Protein AF-0000000070867745 (afdb_homodimer)

Secondary structure (DSSP, 8-state):
--------SPPPGGGB-TTT-SB-SSEEEETTT--EEEHHHHHHHHHH-SB-TTT-PBPS---EEE-HHHHHHHHHHHHHHHHHHHHHHHHHHHTT-GGGHHHHHHTT--SHHHHTT--HHHHHHTT--HHHHHHHHHHH-/--------SPPPGGGB-TTT-SB-SSEEEETTT--EEEHHHHHHHHHH-SB-TTT-PBPS---EEE-HHHHHHHHHHHHHHHHHHHHHHHHHHHTT-GGGHHHHHHTT--SHHHHTT--HHHHHHTT--HHHHHHHHHHH-

Radius of gyration: 23.77 Å; Cα contacts (8 Å, |Δi|>4): 335; chains: 2; bounding box: 44×66×54 Å

Foldseek 3Di:
DPPPVPVPPDDDPLQAAPQVRHGAQWWKAFPQVGDIHRPVRLVVVVVVDQADPVPRHGGPDRDIGTDVVSNVVSVVVVVVLVVQQVQVCVLCVVLPNNVCSVLCVVVPQRGLVSLLPDDLVNCVVSVHDSVSSVSSNVSSD/DPPPVPVPPDDDPLQAFPQVRHGAQWWKAFPQVGDIHRPVRLVVVVVVDQADPVPRHGGPDRDIGTDVVSNVVSVVVVVVLVVQQVQVCVLCVVLPNNVCSVLCVVVPQRGLVSLLPDDLVNCVVSVHDSVVSVSSNVSSD

Organism: Reticulomyxa filosa (NCBI:txid46433)

Nearest PDB structures (foldseek):
  7xed-assembly1_D  TM=9.498E-01  e=1.648E-05  Oryza sativa Japonica Group
  3m62-assembly1_A  TM=8.428E-01  e=4.247E-04  Saccharomyces cerevisiae
  2qiz-assembly1_A  TM=8.386E-01  e=6.093E-04  Saccharomyces cerevisiae
  3m63-assembly1_A  TM=8.395E-01  e=9.861E-04  Saccharomyces cerevisiae
  1wgm-assembly1_A  TM=8.079E-01  e=6.873E-04  Homo sapiens

Solvent-accessible surface area (backbone atoms only — not comparable to full-atom values): 16082 Å² total; per-residue (Å²): 130,78,74,67,73,62,83,59,94,60,74,61,66,64,48,36,11,82,83,82,70,38,74,45,78,51,32,22,26,35,65,54,78,38,50,63,29,28,42,68,60,48,54,60,49,54,74,79,40,66,46,39,90,85,77,62,45,77,52,85,47,87,52,67,36,60,33,57,46,50,37,49,49,43,52,52,51,53,50,52,51,49,50,38,34,48,50,35,48,51,55,27,44,76,68,73,42,49,86,46,50,63,61,37,40,74,73,60,37,57,26,53,71,43,52,66,68,61,46,72,68,59,37,47,75,70,68,44,55,67,69,60,46,52,52,53,52,59,69,69,103,129,78,74,68,73,62,82,59,94,59,74,62,65,65,48,36,12,82,84,80,69,36,73,45,78,51,33,23,25,35,66,56,78,36,50,64,30,27,44,68,61,47,54,60,49,53,75,82,39,67,44,39,91,84,78,63,45,77,52,85,47,87,50,66,37,60,33,57,45,51,37,49,48,46,50,51,50,51,52,53,52,50,51,38,34,46,49,35,49,51,55,28,43,75,70,74,42,50,86,46,48,64,61,37,40,74,72,62,37,56,26,54,73,44,51,66,67,60,46,71,69,58,36,49,75,71,68,43,55,67,70,58,45,50,52,54,52,58,68,67,102

InterPro domains:
  IPR001660 Sterile alpha motif domain [PF00536] (85-140)
  IPR003613 U-box domain [PF04564] (12-80)
  IPR003613 U-box domain [PS51698] (10-84)
  IPR003613 U-box domain [SM00504] (14-77)
  IPR013083 Zinc finger, RING/FYVE/PHD-type [G3DSA:3.30.40.10] (10-84)
  IPR013761 Sterile alpha motif/pointed domain superfamily [G3DSA:1.10.150.50] (85-141)
  IPR013761 Sterile alpha motif/pointed domain superfamily [SSF47769] (83-140)
  IPR052085 WD repeat, SAM and U-box domain-containing [PTHR46573] (7-78)

pLDDT: mean 90.56, std 14.01, range [22.94, 98.75]

Sequence (282 aa):
MEEVSAETDNPPEEYVCPITKDLMVRPVMLLSDGTTYEERALGEWLKENNTSPLTGLELTTKETKPNYNLRQAIETYKKGRLNKDSEMVEFLTKHKLEDYVSMLILEGFQDMNDLSQVTFADLIAMDMPRGHARRLLQQLSMEEVSAETDNPPEEYVCPITKDLMVRPVMLLSDGTTYEERALGEWLKENNTSPLTGLELTTKETKPNYNLRQAIETYKKGRLNKDSEMVEFLTKHKLEDYVSMLILEGFQDMNDLSQVTFADLIAMDMPRGHARRLLQQLS

Structure (mmCIF, N/CA/C/O backbone):
data_AF-0000000070867745-model_v1
#
loop_
_entity.id
_entity.type
_entity.pdbx_description
1 polymer 'Protein kinase family protein'
#
loop_
_atom_site.group_PDB
_atom_site.id
_atom_site.type_symbol
_atom_site.label_atom_id
_atom_site.label_alt_id
_atom_site.label_comp_id
_atom_site.label_asym_id
_atom_site.label_entity_id
_atom_site.label_seq_id
_atom_site.pdbx_PDB_ins_code
_atom_site.Cartn_x
_atom_site.Cartn_y
_atom_site.Cartn_z
_atom_site.occupancy
_atom_site.B_iso_or_equiv
_atom_site.auth_seq_id
_atom_site.auth_comp_id
_atom_site.auth_asym_id
_atom_site.auth_atom_id
_atom_site.pdbx_PDB_model_num
ATOM 1 N N . MET A 1 1 ? 9.188 21.844 -16.297 1 22.94 1 MET A N 1
ATOM 2 C CA . MET A 1 1 ? 8.102 21.844 -15.32 1 22.94 1 MET A CA 1
ATOM 3 C C . MET A 1 1 ? 7.879 20.438 -14.773 1 22.94 1 MET A C 1
ATOM 5 O O . MET A 1 1 ? 7.469 19.531 -15.508 1 22.94 1 MET A O 1
ATOM 9 N N . GLU A 1 2 ? 8.758 19.844 -14.016 1 27.64 2 GLU A N 1
ATOM 10 C CA . GLU A 1 2 ? 8.766 18.453 -13.578 1 27.64 2 GLU A CA 1
ATOM 11 C C . GLU A 1 2 ? 7.391 18.016 -13.078 1 27.64 2 GLU A C 1
ATOM 13 O O . GLU A 1 2 ? 6.754 18.734 -12.297 1 27.64 2 GLU A O 1
ATOM 18 N N . GLU A 1 3 ? 6.633 17.438 -13.906 1 32.06 3 GLU A N 1
ATOM 19 C CA . GLU A 1 3 ? 5.277 17 -13.594 1 32.06 3 GLU A CA 1
ATOM 20 C C . GLU A 1 3 ? 5.184 16.484 -12.156 1 32.06 3 GLU A C 1
ATOM 22 O O . GLU A 1 3 ? 5.871 15.523 -11.789 1 32.06 3 GLU A O 1
ATOM 27 N N . VAL A 1 4 ? 5.262 17.312 -11.312 1 35.59 4 VAL A N 1
ATOM 28 C CA . VAL A 1 4 ? 4.926 16.875 -9.961 1 35.59 4 VAL A CA 1
ATOM 29 C C . VAL A 1 4 ? 3.807 15.836 -10.016 1 35.59 4 VAL A C 1
ATOM 31 O O . VAL A 1 4 ? 2.725 16.109 -10.539 1 35.59 4 VAL A O 1
ATOM 34 N N . SER A 1 5 ? 4.035 14.648 -10.352 1 37.75 5 SER A N 1
ATOM 35 C CA . SER A 1 5 ? 3.008 13.617 -10.297 1 37.75 5 SER A CA 1
ATOM 36 C C . SER A 1 5 ? 1.986 13.914 -9.203 1 37.75 5 SER A C 1
ATOM 38 O O . SER A 1 5 ? 2.32 13.922 -8.016 1 37.75 5 SER A O 1
ATOM 40 N N . ALA A 1 6 ? 1.278 14.953 -9.297 1 38.34 6 ALA A N 1
ATOM 41 C CA . ALA A 1 6 ? 0.1 15.125 -8.453 1 38.34 6 ALA A CA 1
ATOM 42 C C . ALA A 1 6 ? -0.442 13.773 -7.988 1 38.34 6 ALA A C 1
ATOM 44 O O . ALA A 1 6 ? -0.594 12.852 -8.797 1 38.34 6 ALA A O 1
ATOM 45 N N . GLU A 1 7 ? -0.006 13.18 -6.941 1 48.97 7 GLU A N 1
ATOM 46 C CA . GLU A 1 7 ? -0.645 11.984 -6.395 1 48.97 7 GLU A CA 1
ATOM 47 C C . GLU A 1 7 ? -2.068 11.836 -6.922 1 48.97 7 GLU A C 1
ATOM 49 O O . GLU A 1 7 ? -2.979 12.539 -6.484 1 48.97 7 GLU A O 1
ATOM 54 N N . THR A 1 8 ? -2.236 11.812 -8.211 1 54.09 8 THR A N 1
ATOM 55 C CA . THR A 1 8 ? -3.549 11.508 -8.766 1 54.09 8 THR A CA 1
ATOM 56 C C . THR A 1 8 ? -4.277 10.477 -7.91 1 54.09 8 THR A C 1
ATOM 58 O O . THR A 1 8 ? -3.641 9.688 -7.207 1 54.09 8 THR A O 1
ATOM 61 N N . ASP A 1 9 ? -5.578 10.812 -7.586 1 65.94 9 ASP A N 1
ATOM 62 C CA . ASP A 1 9 ? -6.582 10.047 -6.859 1 65.94 9 ASP A CA 1
ATOM 63 C C . ASP A 1 9 ? -6.695 8.625 -7.414 1 65.94 9 ASP A C 1
ATOM 65 O O . ASP A 1 9 ? -7.566 7.859 -7 1 65.94 9 ASP A O 1
ATOM 69 N N . ASN A 1 10 ? -5.82 8.43 -8.234 1 82 10 ASN A N 1
ATOM 70 C CA . ASN A 1 10 ? -5.953 7.102 -8.836 1 82 10 ASN A CA 1
ATOM 71 C C . ASN A 1 10 ? -5.227 6.039 -8.016 1 82 10 ASN A C 1
ATOM 73 O O . ASN A 1 10 ? -4.172 6.312 -7.434 1 82 10 ASN A O 1
ATOM 77 N N . PRO A 1 11 ? -5.879 4.914 -8.039 1 90.31 11 PRO A N 1
ATOM 78 C CA . PRO A 1 11 ? -5.203 3.83 -7.32 1 90.31 11 PRO A CA 1
ATOM 79 C C . PRO A 1 11 ? -3.914 3.381 -8.008 1 90.31 11 PRO A C 1
ATOM 81 O O . PRO A 1 11 ? -3.758 3.57 -9.219 1 90.31 11 PRO A O 1
ATOM 84 N N . PRO A 1 12 ? -3.018 2.906 -7.258 1 92.06 12 PRO A N 1
ATOM 85 C CA . PRO A 1 12 ? -1.83 2.307 -7.871 1 92.06 12 PRO A CA 1
ATOM 86 C C . PRO A 1 12 ? -2.178 1.3 -8.969 1 92.06 12 PRO A C 1
ATOM 88 O O . PRO A 1 12 ? -3.107 0.505 -8.805 1 92.06 12 PRO A O 1
ATOM 91 N N . GLU A 1 13 ? -1.464 1.297 -9.93 1 93.69 13 GLU A N 1
ATOM 92 C CA . GLU A 1 13 ? -1.755 0.495 -11.117 1 93.69 13 GLU A CA 1
ATOM 93 C C . GLU A 1 13 ? -1.721 -0.997 -10.797 1 93.69 13 GLU A C 1
ATOM 95 O O . GLU A 1 13 ? -2.467 -1.781 -11.383 1 93.69 13 GLU A O 1
ATOM 100 N N . GLU A 1 14 ? -0.884 -1.371 -9.883 1 95.25 14 GLU A N 1
ATOM 101 C CA . GLU A 1 14 ? -0.696 -2.781 -9.555 1 95.25 14 GLU A CA 1
ATOM 102 C C . GLU A 1 14 ? -1.955 -3.377 -8.93 1 95.25 14 GLU A C 1
ATOM 104 O O . GLU A 1 14 ? -2.088 -4.598 -8.836 1 95.25 14 GLU A O 1
ATOM 109 N N . TYR A 1 15 ? -2.824 -2.533 -8.508 1 97.62 15 TYR A N 1
ATOM 110 C CA . TYR A 1 15 ? -4.047 -2.996 -7.855 1 97.62 15 TYR A CA 1
ATOM 111 C C . TYR A 1 15 ? -5.203 -3.045 -8.844 1 97.62 15 TYR A C 1
ATOM 113 O O . TYR A 1 15 ? -6.27 -3.59 -8.539 1 97.62 15 TYR A O 1
ATOM 121 N N . VAL A 1 16 ? -4.984 -2.514 -10.062 1 97.62 16 VAL A N 1
ATOM 122 C CA . VAL A 1 16 ? -6.047 -2.312 -11.039 1 97.62 16 VAL A CA 1
ATOM 123 C C . VAL A 1 16 ? -6.066 -3.477 -12.023 1 97.62 16 VAL A C 1
ATOM 125 O O . VAL A 1 16 ? -5.023 -3.881 -12.539 1 97.62 16 VAL A O 1
ATOM 128 N N . CYS A 1 17 ? -7.195 -4.004 -12.25 1 98.12 17 CYS A N 1
ATOM 129 C CA . CYS A 1 17 ? -7.352 -5.113 -13.188 1 98.12 17 CYS A CA 1
ATOM 130 C C . CYS A 1 17 ? -7.223 -4.633 -14.633 1 98.12 17 CYS A C 1
ATOM 132 O O . CYS A 1 17 ? -7.934 -3.717 -15.047 1 98.12 17 CYS A O 1
ATOM 134 N N . PRO A 1 18 ? -6.387 -5.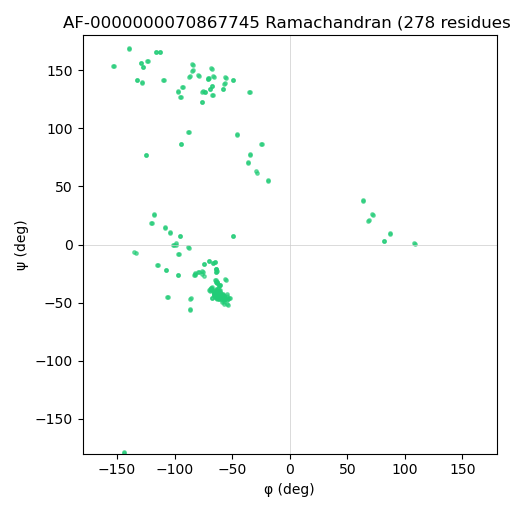355 -15.398 1 97 18 PRO A N 1
ATOM 135 C CA . PRO A 1 18 ? -6.191 -4.941 -16.781 1 97 18 PRO A CA 1
ATOM 136 C C . PRO A 1 18 ? -7.473 -5.043 -17.609 1 97 18 PRO A C 1
ATOM 138 O O . PRO A 1 18 ? -7.613 -4.348 -18.625 1 97 18 PRO A O 1
ATOM 141 N N . ILE A 1 19 ? -8.422 -5.863 -17.234 1 97.94 19 ILE A N 1
ATOM 142 C CA . ILE A 1 19 ? -9.656 -6.066 -17.984 1 97.94 19 ILE A CA 1
ATOM 143 C C . ILE A 1 19 ? -10.688 -5.02 -17.578 1 97.94 19 ILE A C 1
ATOM 145 O O . ILE A 1 19 ? -11.203 -4.281 -18.422 1 97.94 19 ILE A O 1
ATOM 149 N N . THR A 1 20 ? -11.016 -4.914 -16.297 1 98.06 20 THR A N 1
ATOM 150 C CA . THR A 1 20 ? -12.109 -4.078 -15.805 1 98.06 20 THR A CA 1
ATOM 151 C C . THR A 1 20 ? -11.656 -2.629 -15.656 1 98.06 20 THR A C 1
ATOM 153 O O . THR A 1 20 ? -12.477 -1.717 -15.609 1 98.06 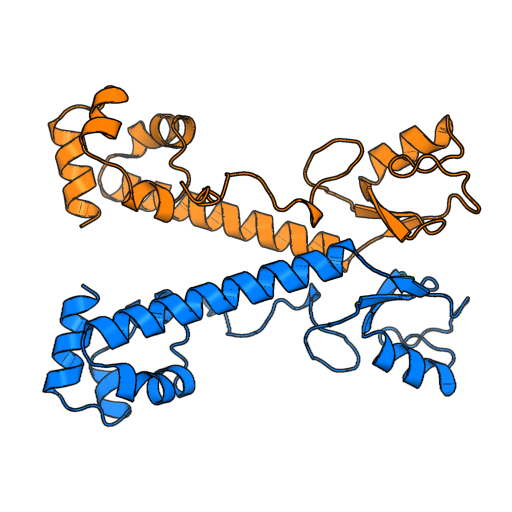20 THR A O 1
ATOM 156 N N . LYS A 1 21 ? -10.305 -2.447 -15.438 1 97.12 21 LYS A N 1
ATOM 157 C CA . LYS A 1 21 ? -9.695 -1.147 -15.18 1 97.12 21 LYS A CA 1
ATOM 158 C C . LYS A 1 21 ? -10.125 -0.59 -13.828 1 97.12 21 LYS A C 1
ATOM 160 O O . LYS A 1 21 ? -10.023 0.615 -13.586 1 97.12 21 LYS A O 1
ATOM 165 N N . ASP A 1 22 ? -10.578 -1.497 -13.008 1 96.94 22 ASP A N 1
ATOM 166 C CA . ASP A 1 22 ? -10.969 -1.167 -11.641 1 96.94 22 ASP A CA 1
ATOM 167 C C . ASP A 1 22 ? -10.07 -1.882 -10.625 1 96.94 22 ASP A C 1
ATOM 169 O O . ASP A 1 22 ? -9.359 -2.824 -10.977 1 96.94 22 ASP A O 1
ATOM 173 N N . LEU A 1 23 ? -10.164 -1.407 -9.43 1 97.25 23 LEU A N 1
ATOM 174 C CA . LEU A 1 23 ? -9.5 -2.121 -8.344 1 97.25 23 LEU A CA 1
ATOM 175 C C . LEU A 1 23 ? -9.977 -3.566 -8.273 1 97.25 23 LEU A C 1
ATOM 177 O O . LEU A 1 23 ? -11.18 -3.834 -8.352 1 97.25 23 LEU A O 1
ATOM 181 N N . MET A 1 24 ? -9.062 -4.371 -8.055 1 98.31 24 MET A N 1
ATOM 182 C CA . MET A 1 24 ? -9.453 -5.777 -7.977 1 98.31 24 MET A CA 1
ATOM 183 C C . MET A 1 24 ? -10.062 -6.094 -6.609 1 98.31 24 MET A C 1
ATOM 185 O O . MET A 1 24 ? -9.609 -5.574 -5.59 1 98.31 24 MET A O 1
ATOM 189 N N . VAL A 1 25 ? -11.062 -7.02 -6.652 1 98 25 VAL A N 1
ATOM 190 C CA . VAL A 1 25 ? -11.703 -7.473 -5.426 1 98 25 VAL A CA 1
ATOM 191 C C . VAL A 1 25 ? -11.242 -8.891 -5.098 1 98 25 VAL A C 1
ATOM 193 O O . VAL A 1 25 ? -10.867 -9.18 -3.959 1 98 25 VAL A O 1
ATOM 196 N N . ARG A 1 26 ? -11.219 -9.711 -6.02 1 98.44 26 ARG A N 1
ATOM 197 C CA . ARG A 1 26 ? -10.734 -11.086 -5.918 1 98.44 26 ARG A CA 1
ATOM 198 C C . ARG A 1 26 ? -9.656 -11.359 -6.957 1 98.44 26 ARG A C 1
ATOM 200 O O . ARG A 1 26 ? -9.906 -12.055 -7.949 1 98.44 26 ARG A O 1
ATOM 207 N N . PRO A 1 27 ? -8.492 -10.867 -6.648 1 98.5 27 PRO A N 1
ATOM 208 C CA . PRO A 1 27 ? -7.406 -11.039 -7.617 1 98.5 27 PRO A CA 1
ATOM 209 C C . PRO A 1 27 ? -6.984 -12.5 -7.77 1 98.5 27 PRO A C 1
ATOM 211 O O . PRO A 1 27 ? -6.812 -13.203 -6.773 1 98.5 27 PRO A O 1
ATOM 214 N N . VAL A 1 28 ? -6.781 -12.945 -8.977 1 98.19 28 VAL A N 1
ATOM 215 C CA . VAL A 1 28 ? -6.285 -14.281 -9.297 1 98.19 28 VAL A CA 1
ATOM 216 C C . VAL A 1 28 ? -5.16 -14.188 -10.328 1 98.19 28 VAL A C 1
ATOM 218 O O . VAL A 1 28 ? -5.188 -13.32 -11.211 1 98.19 28 VAL A O 1
ATOM 221 N N . MET A 1 29 ? -4.23 -15.008 -10.125 1 97.38 29 MET A N 1
ATOM 222 C CA . MET A 1 29 ? -3.121 -15.062 -11.07 1 97.38 29 MET A CA 1
ATOM 223 C C . MET A 1 29 ? -3.35 -16.156 -12.109 1 97.38 29 MET A C 1
ATOM 225 O O . MET A 1 29 ? -3.656 -17.297 -11.758 1 97.38 29 MET A O 1
ATOM 229 N N . LEU A 1 30 ? -3.256 -15.758 -13.344 1 96.44 30 LEU A N 1
ATOM 230 C CA . LEU A 1 30 ? -3.256 -16.719 -14.445 1 96.44 30 LEU A CA 1
ATOM 231 C C . LEU A 1 30 ? -1.907 -17.422 -14.547 1 96.44 30 LEU A C 1
ATOM 233 O O . LEU A 1 30 ? -0.879 -16.781 -14.758 1 96.44 30 LEU A O 1
ATOM 237 N N . LEU A 1 31 ? -1.887 -18.734 -14.477 1 94 31 LEU A N 1
ATOM 238 C CA . LEU A 1 31 ? -0.642 -19.484 -14.328 1 94 31 LEU A CA 1
ATOM 239 C C . LEU A 1 31 ? 0.127 -19.531 -15.641 1 94 31 LEU A C 1
ATOM 241 O O . LEU A 1 31 ? 1.345 -19.719 -15.648 1 94 31 LEU A O 1
ATOM 245 N N . SER A 1 32 ? -0.594 -19.359 -16.75 1 93.88 32 SER A N 1
ATOM 246 C CA . SER A 1 32 ? 0.055 -19.422 -18.062 1 93.88 32 SER A CA 1
ATOM 247 C C . SER A 1 32 ? 1.119 -18.344 -18.203 1 93.88 32 SER A C 1
ATOM 249 O O . SER A 1 32 ? 2.203 -18.609 -18.734 1 93.88 32 SER A O 1
ATOM 251 N N . ASP A 1 33 ? 0.884 -17.125 -17.688 1 90.5 33 ASP A N 1
ATOM 252 C CA . ASP A 1 33 ? 1.832 -16.031 -17.906 1 90.5 33 ASP A CA 1
ATOM 253 C C . ASP A 1 33 ? 2.121 -15.281 -16.609 1 90.5 33 ASP A C 1
ATOM 255 O O . ASP A 1 33 ? 2.939 -14.359 -16.594 1 90.5 33 ASP A O 1
ATOM 259 N N . GLY A 1 34 ? 1.455 -15.57 -15.602 1 92.56 34 GLY A N 1
ATOM 260 C CA . GLY A 1 34 ? 1.764 -14.984 -14.305 1 92.56 34 GLY A CA 1
ATOM 261 C C . GLY A 1 34 ? 1.07 -13.656 -14.07 1 92.56 34 GLY A C 1
ATOM 262 O O . GLY A 1 34 ? 1.353 -12.969 -13.086 1 92.56 34 GLY A O 1
ATOM 263 N N . THR A 1 35 ? 0.163 -13.281 -14.914 1 94.31 35 THR A N 1
ATOM 264 C CA . THR A 1 35 ? -0.542 -12.008 -14.781 1 94.31 35 THR A CA 1
ATOM 265 C C . THR A 1 35 ? -1.738 -12.148 -13.844 1 94.31 35 THR A C 1
ATOM 267 O O . THR A 1 35 ? -2.312 -13.234 -13.719 1 94.31 35 THR A O 1
ATOM 270 N N . THR A 1 36 ? -2.059 -11.055 -13.164 1 97.12 36 THR A N 1
ATOM 271 C CA . THR A 1 36 ? -3.162 -11.086 -12.211 1 97.12 36 THR A CA 1
ATOM 272 C C . THR A 1 36 ? -4.352 -10.289 -12.734 1 97.12 36 THR A C 1
ATOM 274 O O . THR A 1 36 ? -4.18 -9.219 -13.32 1 97.12 36 THR A O 1
ATOM 277 N N . TYR A 1 37 ? -5.574 -10.82 -12.484 1 98.06 37 TYR A N 1
ATOM 278 C CA . TYR A 1 37 ? -6.824 -10.219 -12.93 1 98.06 37 TYR A CA 1
ATOM 279 C C . TYR A 1 37 ? -7.898 -10.328 -11.859 1 98.06 37 TYR A C 1
ATOM 281 O O . TYR A 1 37 ? -7.727 -11.039 -10.867 1 98.06 37 TYR A O 1
ATOM 289 N N . GLU A 1 38 ? -8.945 -9.609 -12.094 1 98.75 38 GLU A N 1
ATOM 290 C CA . GLU A 1 38 ? -10.188 -9.859 -11.359 1 98.75 38 GLU A CA 1
ATOM 291 C C . GLU A 1 38 ? -10.781 -11.219 -11.727 1 98.75 38 GLU A C 1
ATOM 293 O O . GLU A 1 38 ? -10.969 -11.516 -12.906 1 98.75 38 GLU A O 1
ATOM 298 N N . GLU A 1 39 ? -11.086 -11.992 -10.734 1 98.69 39 GLU A N 1
ATOM 299 C CA . GLU A 1 39 ? -11.484 -13.391 -10.922 1 98.69 39 GLU A CA 1
ATOM 300 C C . GLU A 1 39 ? -12.656 -13.508 -11.891 1 98.69 39 GLU A C 1
ATOM 302 O O . GLU A 1 39 ? -12.578 -14.242 -12.875 1 98.69 39 GLU A O 1
ATOM 307 N N . ARG A 1 40 ? -13.688 -12.75 -11.633 1 98.44 40 ARG A N 1
ATOM 308 C CA . ARG A 1 40 ? -14.891 -12.859 -12.453 1 98.44 40 ARG A CA 1
ATOM 309 C C . ARG A 1 40 ? -14.617 -12.414 -13.891 1 98.44 40 ARG A C 1
ATOM 311 O O . ARG A 1 40 ? -15.07 -13.047 -14.836 1 98.44 40 ARG A O 1
ATOM 318 N N . ALA A 1 41 ? -13.922 -11.367 -14.023 1 98.75 41 ALA A N 1
ATOM 319 C CA . ALA A 1 41 ? -13.617 -10.836 -15.352 1 98.75 41 ALA A CA 1
ATOM 320 C C . ALA A 1 41 ? -12.773 -11.82 -16.156 1 98.75 41 ALA A C 1
ATOM 322 O O . ALA A 1 41 ? -13.039 -12.055 -17.344 1 98.75 41 ALA A O 1
ATOM 323 N N . LEU A 1 42 ? -11.781 -12.391 -15.539 1 98.5 42 LEU A N 1
ATOM 324 C CA . LEU A 1 42 ? -10.945 -13.375 -16.219 1 98.5 42 LEU A CA 1
ATOM 325 C C . LEU A 1 42 ? -11.758 -14.609 -16.609 1 98.5 42 LEU A C 1
ATOM 327 O O . LEU A 1 42 ? -11.609 -15.141 -17.703 1 98.5 42 LEU A O 1
ATOM 331 N N . GLY A 1 43 ? -12.539 -15.055 -15.641 1 98.44 43 GLY A N 1
ATOM 332 C CA . GLY A 1 43 ? -13.398 -16.188 -15.93 1 98.44 43 GLY A CA 1
ATOM 333 C C . GLY A 1 43 ? -14.25 -15.984 -17.172 1 98.44 43 GLY A C 1
ATOM 334 O O . GLY A 1 43 ? -14.344 -16.875 -18.016 1 98.44 43 GLY A O 1
ATOM 335 N N . GLU A 1 44 ? -14.867 -14.828 -17.312 1 98.56 44 GLU A N 1
ATOM 336 C CA . GLU A 1 44 ? -15.688 -14.5 -18.469 1 98.56 44 GLU A CA 1
ATOM 337 C C . GLU A 1 44 ? -14.844 -14.477 -19.75 1 98.56 44 GLU A C 1
ATOM 339 O O . GLU A 1 44 ? -15.273 -14.977 -20.797 1 98.56 44 GLU A O 1
ATOM 344 N N . TRP A 1 45 ? -13.719 -13.898 -19.672 1 98.56 45 TRP A N 1
ATOM 345 C CA . TRP A 1 45 ? -12.805 -13.805 -20.797 1 98.56 45 TRP A CA 1
ATOM 346 C C . TRP A 1 45 ? -12.445 -15.195 -21.312 1 98.56 45 TRP A C 1
ATOM 348 O O . TRP A 1 45 ? -12.477 -15.445 -22.531 1 98.56 45 TRP A O 1
ATOM 358 N N . LEU A 1 46 ? -12.133 -16.109 -20.422 1 98.12 46 LEU A N 1
ATOM 359 C CA . LEU A 1 46 ? -11.578 -17.406 -20.766 1 98.12 46 LEU A CA 1
ATOM 360 C C . LEU A 1 46 ? -12.656 -18.312 -21.359 1 98.12 46 LEU A C 1
ATOM 362 O O . LEU A 1 46 ? -12.352 -19.344 -21.969 1 98.12 46 LEU A O 1
ATOM 366 N N . LYS A 1 47 ? -13.891 -17.953 -21.156 1 97.88 47 LYS A N 1
ATOM 367 C CA . LYS A 1 47 ? -14.984 -18.703 -21.781 1 97.88 47 LYS A CA 1
ATOM 368 C C . LYS A 1 47 ? -14.93 -18.594 -23.297 1 97.88 47 LYS A C 1
ATOM 370 O O . LYS A 1 47 ? -15.289 -19.531 -24.016 1 97.88 47 LYS A O 1
ATOM 375 N N . GLU A 1 48 ? -14.445 -17.516 -23.781 1 97.31 48 GLU A N 1
ATOM 376 C CA . GLU A 1 48 ? -14.516 -17.203 -25.203 1 97.31 48 GLU A CA 1
ATOM 377 C C . GLU A 1 48 ? -13.125 -17.156 -25.828 1 97.31 48 GLU A C 1
ATOM 379 O O . GLU A 1 48 ? -12.992 -17.172 -27.062 1 97.31 48 GLU A O 1
ATOM 384 N N . ASN A 1 49 ? -12.164 -17.031 -25 1 97.69 49 ASN A N 1
ATOM 385 C CA . ASN A 1 49 ? -10.812 -16.828 -25.5 1 97.69 49 ASN A CA 1
ATOM 386 C C . ASN A 1 49 ? -9.836 -17.844 -24.906 1 97.69 49 ASN A C 1
ATOM 388 O O . ASN A 1 49 ? -10.047 -18.344 -23.797 1 97.69 49 ASN A O 1
ATOM 392 N N . ASN A 1 50 ? -8.805 -18.094 -25.703 1 97.88 50 ASN A N 1
ATOM 393 C CA . ASN A 1 50 ? -7.699 -18.922 -25.25 1 97.88 50 ASN A CA 1
ATOM 394 C C . ASN A 1 50 ? -6.387 -18.141 -25.234 1 97.88 50 ASN A C 1
ATOM 396 O O . ASN A 1 50 ? -5.324 -18.719 -25.5 1 97.88 50 ASN A O 1
ATOM 400 N N . THR A 1 51 ? -6.523 -16.828 -25.094 1 98.06 51 THR A N 1
ATOM 401 C CA . THR A 1 51 ? -5.363 -15.945 -25.031 1 98.06 51 THR A CA 1
ATOM 402 C C . THR A 1 51 ? -5.383 -15.125 -23.734 1 98.06 51 THR A C 1
ATOM 404 O O . THR A 1 51 ? -6.43 -14.969 -23.109 1 98.06 51 THR A O 1
ATOM 407 N N . SER A 1 52 ? -4.234 -14.688 -23.391 1 97.06 52 SER A N 1
ATOM 408 C CA . SER A 1 52 ? -4.141 -13.789 -22.25 1 97.06 52 SER A CA 1
ATOM 409 C C . SER A 1 52 ? -4.766 -12.43 -22.562 1 97.06 52 SER A C 1
ATOM 411 O O . SER A 1 52 ? -4.48 -11.836 -23.609 1 97.06 52 SER A O 1
ATOM 413 N N . PRO A 1 53 ? -5.582 -11.875 -21.672 1 97.25 53 PRO A N 1
ATOM 414 C CA . PRO A 1 53 ? -6.203 -10.57 -21.922 1 97.25 53 PRO A CA 1
ATOM 415 C C . PRO A 1 53 ? -5.172 -9.461 -22.109 1 97.25 53 PRO A C 1
ATOM 417 O O . PRO A 1 53 ? -5.387 -8.547 -22.922 1 97.25 53 PRO A O 1
ATOM 420 N N . LEU A 1 54 ? -4.145 -9.57 -21.422 1 94.69 54 LEU A N 1
ATOM 421 C CA . LEU A 1 54 ? -3.164 -8.492 -21.406 1 94.69 54 LEU A CA 1
ATOM 422 C C . LEU A 1 54 ? -2.178 -8.633 -22.562 1 94.69 54 LEU A C 1
ATOM 424 O O . LEU A 1 54 ? -1.894 -7.664 -23.266 1 94.69 54 LEU A O 1
ATOM 428 N N . THR A 1 55 ? -1.692 -9.797 -22.75 1 92.69 55 THR A N 1
ATOM 429 C CA . THR A 1 55 ? -0.569 -9.961 -23.672 1 92.69 55 THR A CA 1
ATOM 430 C C . THR A 1 55 ? -1.056 -10.398 -25.047 1 92.69 55 THR A C 1
ATOM 432 O O . THR A 1 55 ? -0.329 -10.281 -26.031 1 92.69 55 THR A O 1
ATOM 435 N N . GLY A 1 56 ? -2.195 -11.062 -25.094 1 95.75 56 GLY A N 1
ATOM 436 C CA . GLY A 1 56 ? -2.736 -11.562 -26.344 1 95.75 56 GLY A CA 1
ATOM 437 C C . GLY A 1 56 ? -2.117 -12.875 -26.781 1 95.75 56 GLY A C 1
ATOM 438 O O . GLY A 1 56 ? -2.43 -13.383 -27.859 1 95.75 56 GLY A O 1
ATOM 439 N N . LEU A 1 57 ? -1.283 -13.414 -26.031 1 96.44 57 LEU A N 1
ATOM 440 C CA . LEU A 1 57 ? -0.581 -14.648 -26.375 1 96.44 57 LEU A CA 1
ATOM 441 C C . LEU A 1 57 ? -1.421 -15.867 -26.031 1 96.44 57 LEU A C 1
ATOM 443 O O . LEU A 1 57 ? -2.217 -15.844 -25.094 1 96.44 57 LEU A O 1
ATOM 447 N N . GLU A 1 58 ? -1.19 -16.984 -26.719 1 97.81 58 GLU A N 1
ATOM 448 C CA . GLU A 1 58 ? -1.898 -18.234 -26.469 1 97.81 58 GLU A CA 1
ATOM 449 C C . GLU A 1 58 ? -1.557 -18.797 -25.078 1 97.81 58 GLU A C 1
ATOM 451 O O . GLU A 1 58 ? -0.396 -18.766 -24.672 1 97.81 58 GLU A O 1
ATOM 456 N N . LEU A 1 59 ? -2.562 -19.391 -24.469 1 97.31 59 LEU A N 1
ATOM 457 C CA . LEU A 1 59 ? -2.393 -19.891 -23.109 1 97.31 59 LEU A CA 1
ATOM 458 C C . LEU A 1 59 ? -1.967 -21.359 -23.109 1 97.31 59 LEU A C 1
ATOM 460 O O . LEU A 1 59 ? -2.479 -22.156 -23.906 1 97.31 59 LEU A O 1
ATOM 464 N N . THR A 1 60 ? -1.008 -21.609 -22.281 1 95.94 60 THR A N 1
ATOM 465 C CA . THR A 1 60 ? -0.629 -23.016 -22.109 1 95.94 60 THR A CA 1
ATOM 466 C C . THR A 1 60 ? -1.568 -23.703 -21.125 1 95.94 60 THR A C 1
ATOM 468 O O . THR A 1 60 ? -1.676 -24.938 -21.125 1 95.94 60 THR A O 1
ATOM 471 N N . THR A 1 61 ? -2.162 -22.969 -20.25 1 95.44 61 THR A N 1
ATOM 472 C CA . THR A 1 61 ? -3.141 -23.453 -19.281 1 95.44 61 THR A CA 1
ATOM 473 C C . THR A 1 61 ? -4.102 -22.344 -18.875 1 95.44 61 THR A C 1
ATOM 475 O O . THR A 1 61 ? -3.74 -21.156 -18.906 1 95.44 61 THR A O 1
ATOM 478 N N . LYS A 1 62 ? -5.277 -22.719 -18.469 1 96.5 62 LYS A N 1
ATOM 479 C CA . LYS A 1 62 ? -6.266 -21.75 -18.016 1 96.5 62 LYS A CA 1
ATOM 480 C C . LYS A 1 62 ? -6.375 -21.75 -16.5 1 96.5 62 LYS A C 1
ATOM 482 O O . LYS A 1 62 ? -7.25 -21.094 -15.93 1 96.5 62 LYS A O 1
ATOM 487 N N . GLU A 1 63 ? -5.488 -22.406 -15.875 1 94.69 63 GLU A N 1
ATOM 488 C CA . GLU A 1 63 ? -5.512 -22.516 -14.422 1 94.69 63 GLU A CA 1
ATOM 489 C C . GLU A 1 63 ? -5.16 -21.188 -13.758 1 94.69 63 GLU A C 1
ATOM 491 O O . GLU A 1 63 ? -4.309 -20.453 -14.25 1 94.69 63 GLU A O 1
ATOM 496 N N . THR A 1 64 ? -5.867 -20.984 -12.688 1 96.44 64 THR A N 1
ATOM 497 C CA . THR A 1 64 ? -5.613 -19.781 -11.906 1 96.44 64 THR A CA 1
ATOM 498 C C . THR A 1 64 ? -5.406 -20.109 -10.438 1 96.44 64 THR A C 1
ATOM 500 O O . THR A 1 64 ? -5.805 -21.188 -9.984 1 96.44 64 THR A O 1
ATOM 503 N N . LYS A 1 65 ? -4.676 -19.188 -9.727 1 95.56 65 LYS A N 1
ATOM 504 C CA . LYS A 1 65 ? -4.531 -19.25 -8.273 1 95.56 65 LYS A CA 1
ATOM 505 C C . LYS A 1 65 ? -4.898 -17.906 -7.637 1 95.56 65 LYS A C 1
ATOM 507 O O . LYS A 1 65 ? -4.555 -16.844 -8.164 1 95.56 65 LYS A O 1
ATOM 512 N N . PRO A 1 66 ? -5.598 -17.969 -6.52 1 96 66 PRO A N 1
ATOM 513 C CA . PRO A 1 66 ? -5.836 -16.719 -5.797 1 96 66 PRO A CA 1
ATOM 514 C C . PRO A 1 66 ? -4.543 -16.016 -5.398 1 96 66 PRO A C 1
ATOM 516 O O . PRO A 1 66 ? -3.57 -16.672 -5.02 1 96 66 PRO A O 1
ATOM 519 N N . ASN A 1 67 ? -4.516 -14.773 -5.633 1 96.5 67 ASN A N 1
ATOM 520 C CA . ASN A 1 67 ? -3.4 -13.953 -5.18 1 96.5 67 ASN A CA 1
ATOM 521 C C . ASN A 1 67 ? -3.693 -13.312 -3.826 1 96.5 67 ASN A C 1
ATOM 523 O O . ASN A 1 67 ? -4.082 -12.141 -3.758 1 96.5 67 ASN A O 1
ATOM 527 N N . TYR A 1 68 ? -3.43 -13.977 -2.834 1 93.25 68 TYR A N 1
ATOM 528 C CA . TYR A 1 68 ? -3.826 -13.586 -1.488 1 93.25 68 TYR A CA 1
ATOM 529 C C . TYR A 1 68 ? -3.074 -12.336 -1.041 1 93.25 68 TYR A C 1
ATOM 531 O O . TYR A 1 68 ? -3.658 -11.438 -0.434 1 93.25 68 TYR A O 1
ATOM 539 N N . ASN A 1 69 ? -1.819 -12.359 -1.274 1 95.06 69 ASN A N 1
ATOM 540 C CA . ASN A 1 69 ? -1.013 -11.211 -0.87 1 95.06 69 ASN A CA 1
ATOM 541 C C . ASN A 1 69 ? -1.516 -9.922 -1.508 1 95.06 69 ASN A C 1
ATOM 543 O O . ASN A 1 69 ? -1.627 -8.898 -0.836 1 95.06 69 ASN A O 1
ATOM 547 N N . LEU A 1 70 ? -1.79 -10.031 -2.727 1 96.25 70 LEU A N 1
ATOM 548 C CA . LEU A 1 70 ? -2.285 -8.852 -3.424 1 96.25 70 LEU A CA 1
ATOM 549 C C . LEU A 1 70 ? -3.65 -8.43 -2.889 1 96.25 70 LEU A C 1
ATOM 551 O O . LEU A 1 70 ? -3.924 -7.242 -2.732 1 96.25 70 LEU A O 1
ATOM 555 N N . ARG A 1 71 ? -4.488 -9.391 -2.686 1 97.06 71 ARG A N 1
ATOM 556 C CA . ARG A 1 71 ? -5.793 -9.094 -2.111 1 97.06 71 ARG A CA 1
ATOM 557 C C . ARG A 1 71 ? -5.652 -8.32 -0.805 1 97.06 71 ARG A C 1
ATOM 559 O O . ARG A 1 71 ? -6.316 -7.297 -0.607 1 97.06 71 ARG A O 1
ATOM 566 N N . GLN A 1 72 ? -4.789 -8.781 0.01 1 95.69 72 GLN A N 1
ATOM 567 C CA . GLN A 1 72 ? -4.578 -8.125 1.296 1 95.69 72 GLN A CA 1
ATOM 568 C C . GLN A 1 72 ? -4.004 -6.727 1.112 1 95.69 72 GLN A C 1
ATOM 570 O O . GLN A 1 72 ? -4.387 -5.793 1.824 1 95.69 72 GLN A O 1
ATOM 575 N N . ALA A 1 73 ? -3.104 -6.605 0.233 1 95.31 73 ALA A N 1
ATOM 576 C CA . ALA A 1 73 ? -2.518 -5.301 -0.058 1 95.31 73 ALA A CA 1
ATOM 577 C C . ALA A 1 73 ? -3.586 -4.305 -0.501 1 95.31 73 ALA A C 1
ATOM 579 O O . ALA A 1 73 ? -3.594 -3.154 -0.059 1 95.31 73 ALA A O 1
ATOM 580 N N . ILE A 1 74 ? -4.434 -4.762 -1.349 1 96.75 74 ILE A N 1
ATOM 581 C CA . ILE A 1 74 ? -5.5 -3.906 -1.86 1 96.75 74 ILE A CA 1
ATOM 582 C C . ILE A 1 74 ? -6.441 -3.521 -0.722 1 96.75 74 ILE A C 1
ATOM 584 O O . ILE A 1 74 ? -6.863 -2.367 -0.62 1 96.75 74 ILE A O 1
ATOM 588 N N . GLU A 1 75 ? -6.754 -4.426 0.096 1 95.88 75 GLU A N 1
ATOM 589 C CA . GLU A 1 75 ? -7.621 -4.148 1.235 1 95.88 75 GLU A CA 1
ATOM 590 C C . GLU A 1 75 ? -6.988 -3.121 2.172 1 95.88 75 GLU A C 1
ATOM 592 O O . GLU A 1 75 ? -7.672 -2.225 2.672 1 95.88 75 GLU A O 1
ATOM 597 N N . THR A 1 76 ? -5.742 -3.34 2.426 1 92.06 76 THR A N 1
ATOM 598 C CA . THR A 1 76 ? -5.016 -2.385 3.252 1 92.06 76 THR A CA 1
ATOM 599 C C . THR A 1 76 ? -5.055 -0.992 2.629 1 92.06 76 THR A C 1
ATOM 601 O O . THR A 1 76 ? -5.27 0.001 3.326 1 92.06 76 THR A O 1
ATOM 604 N N . TYR A 1 77 ? -4.824 -0.891 1.409 1 92.44 77 TYR A N 1
ATOM 605 C CA . TYR A 1 77 ? -4.875 0.36 0.661 1 92.44 77 TYR A CA 1
ATOM 606 C C . TYR A 1 77 ? -6.242 1.019 0.798 1 92.44 77 TYR A C 1
ATOM 608 O O . TYR A 1 77 ? -6.336 2.213 1.09 1 92.44 77 TYR A O 1
ATOM 616 N N . LYS A 1 78 ? -7.297 0.27 0.612 1 93.25 78 LYS A N 1
ATOM 617 C CA . LYS A 1 78 ? -8.664 0.783 0.708 1 93.25 78 LYS A CA 1
ATOM 618 C C . LYS A 1 78 ? -8.945 1.336 2.102 1 93.25 78 LYS A C 1
ATOM 620 O O . LYS A 1 78 ? -9.562 2.393 2.244 1 93.25 78 LYS A O 1
ATOM 625 N N . LYS A 1 79 ? -8.5 0.577 3.043 1 91.62 79 LYS A N 1
ATOM 626 C CA . LYS A 1 79 ? -8.695 1.008 4.426 1 91.62 79 LYS A CA 1
ATOM 627 C C . LYS A 1 79 ? -7.973 2.324 4.695 1 91.62 79 LYS A C 1
ATOM 629 O O . LYS A 1 79 ? -8.508 3.207 5.367 1 91.62 79 LYS A O 1
ATOM 634 N N . GLY A 1 80 ? -6.766 2.389 4.219 1 87.75 80 GLY A N 1
ATOM 635 C CA . GLY A 1 80 ? -6.012 3.623 4.363 1 87.75 80 GLY A CA 1
ATOM 636 C C . GLY A 1 80 ? -6.703 4.82 3.738 1 87.75 80 GLY A C 1
ATOM 637 O O . GLY A 1 80 ? -6.727 5.906 4.324 1 87.75 80 GLY A O 1
ATOM 638 N N . ARG A 1 81 ? -7.215 4.609 2.623 1 86.94 81 ARG A N 1
ATOM 639 C CA . ARG A 1 81 ? -7.926 5.676 1.929 1 86.94 81 ARG A CA 1
ATOM 640 C C . ARG A 1 81 ? -9.172 6.098 2.703 1 86.94 81 ARG A C 1
ATOM 642 O O . ARG A 1 81 ? -9.453 7.293 2.828 1 86.94 81 ARG A O 1
ATOM 649 N N . LEU A 1 82 ? -9.859 5.191 3.213 1 88.19 82 LEU A N 1
ATOM 650 C CA . LEU A 1 82 ? -11.062 5.465 3.996 1 88.19 82 LEU A CA 1
ATOM 651 C C . LEU A 1 82 ? -10.719 6.266 5.25 1 88.19 82 LEU A C 1
ATOM 653 O O . LEU A 1 82 ? -11.461 7.172 5.633 1 88.19 82 LEU A O 1
ATOM 657 N N . ASN A 1 83 ? -9.664 5.902 5.836 1 88.56 83 ASN A N 1
ATOM 658 C CA . ASN A 1 83 ? -9.242 6.605 7.043 1 88.56 83 ASN A CA 1
ATOM 659 C C . ASN A 1 83 ? -8.898 8.062 6.754 1 88.56 83 ASN A C 1
ATOM 661 O O . ASN A 1 83 ? -9.242 8.953 7.531 1 88.56 83 ASN A O 1
ATOM 665 N N . LYS A 1 84 ? -8.25 8.219 5.719 1 85.75 84 LYS A N 1
ATOM 666 C CA . LYS A 1 84 ? -7.891 9.586 5.344 1 85.75 84 LYS A CA 1
ATOM 667 C C . LYS A 1 84 ? -9.133 10.422 5.043 1 85.75 84 LYS A C 1
ATOM 669 O O . LYS A 1 84 ? -9.211 11.586 5.438 1 85.75 84 LYS A O 1
ATOM 674 N N . ASP A 1 85 ? -10.023 9.789 4.383 1 86.5 85 ASP A N 1
ATOM 675 C CA . ASP A 1 85 ? -11.289 10.445 4.086 1 86.5 85 ASP A CA 1
ATOM 676 C C . ASP A 1 85 ? -12.031 10.82 5.367 1 86.5 85 ASP A C 1
ATOM 678 O O . ASP A 1 85 ? -12.539 11.938 5.492 1 86.5 85 ASP A O 1
ATOM 682 N N . SER A 1 86 ? -12.031 9.953 6.188 1 91.56 86 SER A N 1
ATOM 683 C CA . SER A 1 86 ? -12.742 10.164 7.445 1 91.56 86 SER A CA 1
ATOM 684 C C . SER A 1 86 ? -12.125 11.305 8.25 1 91.56 86 SER A C 1
ATOM 686 O O . SER A 1 86 ? -12.836 12.062 8.906 1 91.56 86 SER A O 1
ATOM 688 N N . GLU A 1 87 ? -10.883 11.391 8.242 1 91.25 87 GLU A N 1
ATOM 689 C CA . GLU A 1 87 ? -10.188 12.453 8.961 1 91.25 87 GLU A CA 1
ATOM 690 C C . GLU A 1 87 ? -10.625 13.836 8.469 1 91.25 87 GLU A C 1
ATOM 692 O O . GLU A 1 87 ? -10.883 14.734 9.273 1 91.25 87 GLU A O 1
ATOM 697 N N . MET A 1 88 ? -10.703 13.969 7.273 1 92.44 88 MET A N 1
ATOM 698 C CA . MET A 1 88 ? -11.117 15.242 6.695 1 92.44 88 MET A CA 1
ATOM 699 C C . MET A 1 88 ? -12.562 15.562 7.062 1 92.44 88 MET A C 1
ATOM 701 O O . MET A 1 88 ? -12.875 16.688 7.449 1 92.44 88 MET A O 1
ATOM 705 N N . VAL A 1 89 ? -13.367 14.586 6.984 1 94.12 89 VAL A N 1
ATOM 706 C CA . VAL A 1 89 ? -14.773 14.766 7.316 1 94.12 89 VAL A CA 1
ATOM 707 C C . VAL A 1 89 ? -14.914 15.156 8.789 1 94.12 89 VAL A C 1
ATOM 709 O O . VAL A 1 89 ? -15.672 16.062 9.125 1 94.12 89 VAL A O 1
ATOM 712 N N . GLU A 1 90 ? -14.18 14.461 9.594 1 94.31 90 GLU A N 1
ATOM 713 C CA . GLU A 1 90 ? -14.203 14.773 11.023 1 94.31 90 GLU A CA 1
ATOM 714 C C . GLU A 1 90 ? -13.719 16.203 11.289 1 94.31 90 GLU A C 1
ATOM 716 O O . GLU A 1 90 ? -14.312 16.906 12.102 1 94.31 90 GLU A O 1
ATOM 721 N N . PHE A 1 91 ? -12.688 16.578 10.688 1 94 91 PHE A N 1
ATOM 722 C CA . PHE A 1 91 ? -12.148 17.922 10.812 1 94 91 PHE A CA 1
ATOM 723 C C . PHE A 1 91 ? -13.195 18.969 10.422 1 94 91 PHE A C 1
ATOM 725 O O . PHE A 1 91 ? -13.414 19.938 11.156 1 94 91 PHE A O 1
ATOM 732 N N . LEU A 1 92 ? -13.844 18.75 9.344 1 93.31 92 LEU A N 1
ATOM 733 C CA . LEU A 1 92 ? -14.828 19.703 8.844 1 93.31 92 LEU A CA 1
ATOM 734 C C . LEU A 1 92 ? -16.062 19.734 9.75 1 93.31 92 LEU A C 1
ATOM 736 O O . LEU A 1 92 ? -16.609 20.812 10.008 1 93.31 92 LEU A O 1
ATOM 740 N N . THR A 1 93 ? -16.422 18.609 10.211 1 94.75 93 THR A N 1
ATOM 741 C CA . THR A 1 93 ? -17.562 18.516 11.117 1 94.75 93 THR A CA 1
ATOM 742 C C . THR A 1 93 ? -17.281 19.266 12.414 1 94.75 93 THR A C 1
ATOM 744 O O . THR A 1 93 ? -18.125 20.031 12.898 1 94.75 93 THR A O 1
ATOM 747 N N . LYS A 1 94 ? -16.125 19.062 12.898 1 94.94 94 LYS A N 1
ATOM 748 C CA . LYS A 1 94 ? -15.711 19.719 14.133 1 94.94 94 LYS A CA 1
ATOM 749 C C . LYS A 1 94 ? -15.828 21.234 14.023 1 94.94 94 LYS A C 1
ATOM 751 O O . LYS A 1 94 ? -16.125 21.906 15.008 1 94.94 94 LYS A O 1
ATOM 756 N N . HIS A 1 95 ? -15.672 21.766 12.859 1 92.69 95 HIS A N 1
ATOM 757 C CA . HIS A 1 95 ? -15.664 23.203 12.648 1 92.69 95 HIS A CA 1
ATOM 758 C C . HIS A 1 95 ? -16.938 23.672 11.93 1 92.69 95 HIS A C 1
ATOM 760 O O . HIS A 1 95 ? -16.953 24.734 11.312 1 92.69 95 HIS A O 1
ATOM 766 N N . LYS A 1 96 ? -17.891 22.781 11.914 1 92.75 96 LYS A N 1
ATOM 767 C CA . LYS A 1 96 ? -19.219 23.062 11.414 1 92.75 96 LYS A CA 1
ATOM 768 C C . LYS A 1 96 ? -19.203 23.391 9.922 1 92.75 96 LYS A C 1
ATOM 770 O O . LYS A 1 96 ? -19.844 24.344 9.477 1 92.75 96 LYS A O 1
ATOM 775 N N . LEU A 1 97 ? -18.359 22.688 9.227 1 94 97 LEU A N 1
ATOM 776 C CA . LEU A 1 97 ? -18.203 22.875 7.793 1 94 97 LEU A CA 1
ATOM 777 C C . LEU A 1 97 ? -18.531 21.594 7.027 1 94 97 LEU A C 1
ATOM 779 O O . LEU A 1 97 ? -18.078 21.422 5.887 1 94 97 LEU A O 1
ATOM 783 N N . GLU A 1 98 ? -19.219 20.672 7.617 1 93.19 98 GLU A N 1
ATOM 784 C CA . GLU A 1 98 ? -19.484 19.359 7.062 1 93.19 98 GLU A CA 1
ATOM 785 C C . GL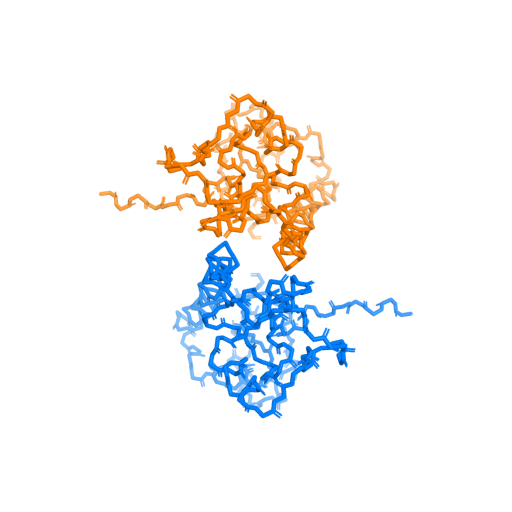U A 1 98 ? -20.328 19.453 5.793 1 93.19 98 GLU A C 1
ATOM 787 O O . GLU A 1 98 ? -20.266 18.578 4.926 1 93.19 98 GLU A O 1
ATOM 792 N N . ASP A 1 99 ? -21.031 20.594 5.668 1 93.75 99 ASP A N 1
ATOM 793 C CA . ASP A 1 99 ? -21.922 20.766 4.52 1 93.75 99 ASP A CA 1
ATOM 794 C C . ASP A 1 99 ? -21.125 20.938 3.229 1 93.75 99 ASP A C 1
ATOM 796 O O . ASP A 1 99 ? -21.672 20.797 2.133 1 93.75 99 ASP A O 1
ATOM 800 N N . TYR A 1 100 ? -19.891 21.188 3.381 1 94 100 TYR A N 1
ATOM 801 C CA . TYR A 1 100 ? -19.062 21.484 2.215 1 94 100 TYR A CA 1
ATOM 802 C C . TYR A 1 100 ? -18.281 20.25 1.781 1 94 100 TYR A C 1
ATOM 804 O O . TYR A 1 100 ? -17.547 20.297 0.791 1 94 100 TYR A O 1
ATOM 812 N N . VAL A 1 101 ? -18.422 19.125 2.453 1 94.06 101 VAL A N 1
ATOM 813 C CA . VAL A 1 101 ? -17.641 17.922 2.225 1 94.06 101 VAL A CA 1
ATOM 814 C C . VAL A 1 101 ? -17.812 17.453 0.78 1 94.06 101 VAL A C 1
ATOM 816 O O . VAL A 1 101 ? -16.828 17.219 0.077 1 94.06 101 VAL A O 1
ATOM 819 N N . SER A 1 102 ? -18.969 17.391 0.343 1 92.94 102 SER A N 1
ATOM 820 C CA . SER A 1 102 ? -19.266 16.875 -0.993 1 92.94 102 SER A CA 1
ATOM 821 C C . SER A 1 102 ? -18.625 17.75 -2.068 1 92.94 102 SER A C 1
ATOM 823 O O . SER A 1 102 ? -18.031 17.25 -3.018 1 92.94 102 SER A O 1
ATOM 825 N N . MET A 1 103 ? -18.812 19.016 -1.858 1 92.56 103 MET A N 1
ATOM 826 C CA . MET A 1 103 ? -18.281 19.953 -2.838 1 92.56 103 MET A CA 1
ATOM 827 C C . MET A 1 103 ? -16.766 19.859 -2.91 1 92.56 103 MET A C 1
ATOM 829 O O . MET A 1 103 ? -16.188 19.844 -4.004 1 92.56 103 MET A O 1
ATOM 833 N N . LEU A 1 104 ? -16.141 19.766 -1.808 1 93.38 104 LEU A N 1
ATOM 834 C CA . LEU A 1 104 ? -14.688 19.672 -1.749 1 93.38 104 LEU A CA 1
ATOM 835 C C . LEU A 1 104 ? -14.195 18.391 -2.432 1 93.38 104 LEU A C 1
ATOM 837 O O . LEU A 1 104 ? -13.273 18.438 -3.244 1 93.38 104 LEU A O 1
ATOM 841 N N . ILE A 1 105 ? -14.875 17.297 -2.127 1 89.62 105 ILE A N 1
ATOM 842 C CA . ILE A 1 105 ? -14.492 16.016 -2.693 1 89.62 105 ILE A CA 1
ATOM 843 C C . ILE A 1 105 ? -14.633 16.062 -4.211 1 89.62 105 ILE A C 1
ATOM 845 O O . ILE A 1 105 ? -13.75 15.586 -4.938 1 89.62 105 ILE A O 1
ATOM 849 N N . LEU A 1 106 ? -15.672 16.672 -4.613 1 90.88 106 LEU A N 1
ATOM 850 C CA . LEU A 1 106 ? -15.93 16.781 -6.043 1 90.88 106 LEU A CA 1
ATOM 851 C C . LEU A 1 106 ? -14.828 17.578 -6.738 1 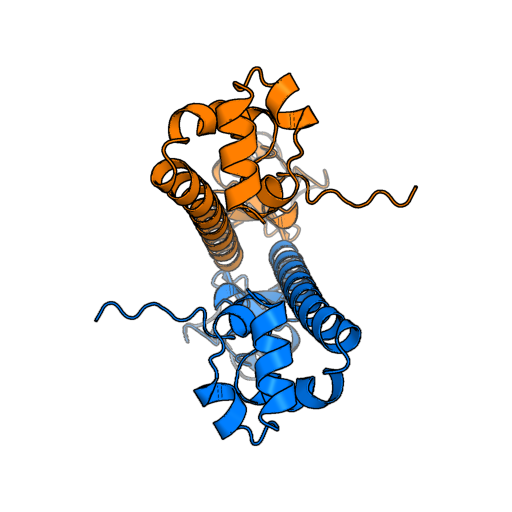90.88 106 LEU A C 1
ATOM 853 O O . LEU A 1 106 ? -14.484 17.297 -7.887 1 90.88 106 LEU A O 1
ATOM 857 N N . GLU A 1 107 ? -14.266 18.547 -5.984 1 91.31 107 GLU A N 1
ATOM 858 C CA . GLU A 1 107 ? -13.234 19.406 -6.559 1 91.31 107 GLU A CA 1
ATOM 859 C C . GLU A 1 107 ? -11.852 18.797 -6.379 1 91.31 107 GLU A C 1
ATOM 861 O O . GLU A 1 107 ? -10.844 19.422 -6.695 1 91.31 107 GLU A O 1
ATOM 866 N N . GLY A 1 108 ? -11.82 17.703 -5.734 1 87.44 108 GLY A N 1
ATOM 867 C CA . GLY A 1 108 ? -10.57 16.969 -5.684 1 87.44 108 GLY A CA 1
ATOM 868 C C . GLY A 1 108 ? -9.898 17.016 -4.324 1 87.44 108 GLY A C 1
ATOM 869 O O . GLY A 1 108 ? -8.781 16.516 -4.152 1 87.44 108 GLY A O 1
ATOM 870 N N . PHE A 1 109 ? -10.477 17.641 -3.412 1 90.5 109 PHE A N 1
ATOM 871 C CA . PHE A 1 109 ? -9.953 17.641 -2.051 1 90.5 109 PHE A CA 1
ATOM 872 C C . PHE A 1 109 ? -10.5 16.469 -1.26 1 90.5 109 PHE A C 1
ATOM 874 O O . PHE A 1 109 ? -11.562 16.562 -0.635 1 90.5 109 PHE A O 1
ATOM 881 N N . GLN A 1 110 ? -9.688 15.406 -1.217 1 86.88 110 GLN A N 1
ATOM 882 C CA . GLN A 1 110 ? -10.25 14.133 -0.784 1 86.88 110 GLN A CA 1
ATOM 883 C C . GLN A 1 110 ? -9.758 13.758 0.611 1 86.88 110 GLN A C 1
ATOM 885 O O . GLN A 1 110 ? -10.328 12.875 1.26 1 86.88 110 GLN A O 1
ATOM 890 N N . ASP A 1 111 ? -8.656 14.336 0.964 1 88.44 111 ASP A N 1
ATOM 891 C CA . ASP A 1 111 ? -8.109 14.062 2.289 1 88.44 111 ASP A CA 1
ATOM 892 C C . ASP A 1 111 ? -7.449 15.305 2.879 1 88.44 111 ASP A C 1
ATOM 894 O O . ASP A 1 111 ? -7.508 16.391 2.289 1 88.44 111 ASP A O 1
ATOM 898 N N . MET A 1 112 ? -6.91 15.172 4.055 1 88.94 112 MET A N 1
ATOM 899 C CA . MET A 1 112 ? -6.332 16.312 4.77 1 88.94 112 MET A CA 1
ATOM 900 C C . MET A 1 112 ? -5.156 16.891 3.998 1 88.94 112 MET A C 1
ATOM 902 O O . MET A 1 112 ? -4.922 18.109 4.039 1 88.94 112 MET A O 1
ATOM 906 N N . ASN A 1 113 ? -4.492 16.047 3.35 1 85.38 113 ASN A N 1
ATOM 907 C CA . ASN A 1 113 ? -3.381 16.547 2.547 1 85.38 113 ASN A CA 1
ATOM 908 C C . ASN A 1 113 ? -3.867 17.438 1.414 1 85.38 113 ASN A C 1
ATOM 910 O O . ASN A 1 113 ? -3.281 18.5 1.157 1 85.38 113 ASN A O 1
ATOM 914 N N . ASP A 1 114 ? -4.824 17.016 0.803 1 87.75 114 ASP A N 1
ATOM 915 C CA . ASP A 1 114 ? -5.441 17.844 -0.231 1 87.75 114 ASP A CA 1
ATOM 916 C C . ASP A 1 114 ? -5.98 19.141 0.354 1 87.75 114 ASP A C 1
ATOM 918 O O . ASP A 1 114 ? -5.746 20.219 -0.198 1 87.75 114 ASP A O 1
ATOM 922 N N . LEU A 1 115 ? -6.664 18.984 1.417 1 92.12 115 LEU A N 1
ATOM 923 C CA . LEU A 1 115 ? -7.336 20.125 2.041 1 92.12 115 LEU A CA 1
ATOM 924 C C . LEU A 1 115 ? -6.324 21.188 2.475 1 92.12 115 LEU A C 1
ATOM 926 O O . LEU A 1 115 ? -6.613 22.375 2.422 1 92.12 115 LEU A O 1
ATOM 930 N N . SER A 1 116 ? -5.195 20.734 2.902 1 89.62 116 SER A N 1
ATOM 931 C CA . SER A 1 116 ? -4.156 21.656 3.367 1 89.62 116 SER A CA 1
ATOM 932 C C . SER A 1 116 ? -3.643 22.531 2.23 1 89.62 116 SER A C 1
ATOM 934 O O . SER A 1 116 ? -2.992 23.547 2.473 1 89.62 116 SER A O 1
ATOM 936 N N . GLN A 1 117 ? -3.926 22.172 1.049 1 89 117 GLN A N 1
ATOM 937 C CA . GLN A 1 117 ? -3.43 22.906 -0.118 1 89 117 GLN A CA 1
ATOM 938 C C . GLN A 1 117 ? -4.5 23.828 -0.692 1 89 117 GLN A C 1
ATOM 940 O O . GLN A 1 117 ? -4.258 24.531 -1.669 1 89 117 GLN A O 1
ATOM 945 N N . VAL A 1 118 ? -5.598 23.797 -0.091 1 92.44 118 VAL A N 1
ATOM 946 C CA . VAL A 1 118 ? -6.719 24.578 -0.613 1 92.44 118 VAL A CA 1
ATOM 947 C C . VAL A 1 118 ? -6.449 26.062 -0.417 1 92.44 118 VAL A C 1
ATOM 949 O O . VAL A 1 118 ? -5.883 26.469 0.601 1 92.44 118 VAL A O 1
ATOM 952 N N . THR A 1 119 ? -6.848 26.875 -1.347 1 94.12 119 THR A N 1
ATOM 953 C CA . THR A 1 119 ? -6.668 28.312 -1.254 1 94.12 119 THR A CA 1
ATOM 954 C C . THR A 1 119 ? -8.016 29.031 -1.12 1 94.12 119 THR A C 1
ATOM 956 O O . THR A 1 119 ? -9.062 28.422 -1.329 1 94.12 119 THR A O 1
ATOM 959 N N . PHE A 1 120 ? -7.852 30.266 -0.74 1 94.94 120 PHE A N 1
ATOM 960 C CA . PHE A 1 120 ? -9.055 31.078 -0.667 1 94.94 120 PHE A CA 1
ATOM 961 C C . PHE A 1 120 ? -9.75 31.141 -2.023 1 94.94 120 PHE A C 1
ATOM 963 O O . PHE A 1 120 ? -10.977 31.031 -2.107 1 94.94 120 PHE A O 1
ATOM 970 N N . ALA A 1 121 ? -9.016 31.312 -3.039 1 95.5 121 ALA A N 1
ATOM 971 C CA . ALA A 1 121 ? -9.555 31.391 -4.395 1 95.5 121 ALA A CA 1
ATOM 972 C C . ALA A 1 121 ? -10.289 30.094 -4.758 1 95.5 121 ALA A C 1
ATOM 974 O O . ALA A 1 121 ? -11.344 30.141 -5.391 1 95.5 121 ALA A O 1
ATOM 975 N N . ASP A 1 122 ? -9.75 28.938 -4.387 1 94.19 122 ASP A N 1
ATOM 976 C CA . ASP A 1 122 ? -10.391 27.656 -4.629 1 94.19 122 ASP A CA 1
ATOM 977 C C . ASP A 1 122 ? -11.773 27.594 -3.971 1 94.19 122 ASP A C 1
ATOM 979 O O . ASP A 1 122 ? -12.75 27.203 -4.602 1 94.19 122 ASP A O 1
ATOM 983 N N . LEU A 1 123 ? -11.852 28.047 -2.785 1 95.44 123 LEU A N 1
ATOM 984 C CA . LEU A 1 123 ? -13.062 27.953 -1.979 1 95.44 123 LEU A CA 1
ATOM 985 C C . LEU A 1 123 ? -14.156 28.859 -2.527 1 95.44 123 LEU A C 1
ATOM 987 O O . LEU A 1 123 ? -15.32 28.469 -2.594 1 95.44 123 LEU A O 1
ATOM 991 N N . ILE A 1 124 ? -13.758 30.016 -2.947 1 95.31 124 ILE A N 1
ATOM 992 C CA . ILE A 1 124 ? -14.711 30.969 -3.521 1 95.31 124 ILE A CA 1
ATOM 993 C C . ILE A 1 124 ? -15.227 30.438 -4.855 1 95.31 124 ILE A C 1
ATOM 995 O O . ILE A 1 124 ? -16.406 30.547 -5.164 1 95.31 124 ILE A O 1
ATOM 999 N N . ALA A 1 125 ? -14.398 29.828 -5.566 1 94.5 125 ALA A N 1
ATOM 1000 C CA . ALA A 1 125 ? -14.789 29.25 -6.848 1 94.5 125 ALA A CA 1
ATOM 1001 C C . ALA A 1 125 ? -15.82 28.141 -6.652 1 94.5 125 ALA A C 1
ATOM 1003 O O . ALA A 1 125 ? -16.625 27.859 -7.551 1 94.5 125 ALA A O 1
ATOM 1004 N N . MET A 1 126 ? -15.891 27.578 -5.469 1 92.75 126 MET A N 1
ATOM 1005 C CA . MET A 1 126 ? -16.844 26.516 -5.16 1 92.75 126 MET A CA 1
ATOM 1006 C C . MET A 1 126 ? -18.094 27.078 -4.516 1 92.75 126 MET A C 1
ATOM 1008 O O . MET A 1 126 ? -18.906 26.328 -3.943 1 92.75 126 MET A O 1
ATOM 1012 N N . ASP A 1 127 ? -18.156 28.375 -4.492 1 92.81 127 ASP A N 1
ATOM 1013 C CA . ASP A 1 127 ? -19.312 29.109 -3.986 1 92.81 127 ASP A CA 1
ATOM 1014 C C . ASP A 1 127 ? -19.391 29.016 -2.463 1 92.81 127 ASP A C 1
ATOM 1016 O O . ASP A 1 127 ? -20.484 29.047 -1.896 1 92.81 127 ASP A O 1
ATOM 1020 N N . MET A 1 128 ? -18.312 28.812 -1.85 1 94.12 128 MET A N 1
ATOM 1021 C CA . MET A 1 128 ? -18.281 28.859 -0.39 1 94.12 128 MET A CA 1
ATOM 1022 C C . MET A 1 128 ? -18.312 30.297 0.115 1 94.12 128 MET A C 1
ATOM 1024 O O . MET A 1 128 ? -17.578 31.156 -0.37 1 94.12 128 MET A O 1
ATOM 1028 N N . PRO A 1 129 ? -19.234 30.578 1.11 1 95.56 129 PRO A N 1
ATOM 1029 C CA . PRO A 1 129 ? -19.25 31.938 1.68 1 95.56 129 PRO A CA 1
ATOM 1030 C C . PRO A 1 129 ? -17.891 32.344 2.242 1 95.56 129 PRO A C 1
ATOM 1032 O O . PRO A 1 129 ? -17.188 31.531 2.822 1 95.56 129 PRO A O 1
ATOM 1035 N N . ARG A 1 130 ? -17.609 33.594 2.068 1 94.62 130 ARG A N 1
ATOM 1036 C CA . ARG A 1 130 ? -16.312 34.156 2.439 1 94.62 130 ARG A CA 1
ATOM 1037 C C . ARG A 1 130 ? -16 33.844 3.904 1 94.62 130 ARG A C 1
ATOM 1039 O O . ARG A 1 130 ? -14.867 33.5 4.242 1 94.62 130 ARG A O 1
ATOM 1046 N N . GLY A 1 131 ? -16.953 34 4.809 1 93.75 131 GLY A N 1
ATOM 1047 C CA . GLY A 1 131 ? -16.734 33.75 6.227 1 93.75 131 GLY A CA 1
ATOM 1048 C C . GLY A 1 131 ? -16.312 32.312 6.52 1 93.75 131 GLY A C 1
ATOM 1049 O O . GLY A 1 131 ? -15.406 32.094 7.312 1 93.75 131 GLY A O 1
ATOM 1050 N N . HIS A 1 132 ? -17.016 31.406 5.891 1 94.94 132 HIS A N 1
ATOM 1051 C CA . HIS A 1 132 ? -16.719 30 6.066 1 94.94 132 HIS A CA 1
ATOM 1052 C C . HIS A 1 132 ? -15.344 29.656 5.488 1 94.94 132 HIS A C 1
ATOM 1054 O O . HIS A 1 132 ? -14.594 28.875 6.078 1 94.94 132 HIS A O 1
ATOM 1060 N N . ALA A 1 133 ? -15 30.203 4.355 1 95.5 133 ALA A N 1
ATOM 1061 C CA . ALA A 1 133 ? -13.703 30 3.719 1 95.5 133 ALA A CA 1
ATOM 1062 C C . ALA A 1 133 ? -12.562 30.453 4.633 1 95.5 133 ALA A C 1
ATOM 1064 O O . ALA A 1 133 ? -11.57 29.734 4.797 1 95.5 133 ALA A O 1
ATOM 1065 N N . ARG A 1 134 ? -12.742 31.594 5.215 1 93.19 134 ARG A N 1
ATOM 1066 C CA . ARG A 1 134 ? -11.727 32.125 6.109 1 93.19 134 ARG A CA 1
ATOM 1067 C C . ARG A 1 134 ? -11.57 31.25 7.348 1 93.19 134 ARG A C 1
ATOM 1069 O O . ARG A 1 134 ? -10.445 31.016 7.809 1 93.19 134 ARG A O 1
ATOM 1076 N N . ARG A 1 135 ? -12.711 30.828 7.91 1 91.94 135 ARG A N 1
ATOM 1077 C CA . ARG A 1 135 ? -12.68 29.938 9.062 1 91.94 135 ARG A CA 1
ATOM 1078 C C . ARG A 1 135 ? -11.898 28.672 8.742 1 91.94 135 ARG A C 1
ATOM 1080 O O . ARG A 1 135 ? -11.047 28.234 9.523 1 91.94 135 ARG A O 1
ATOM 1087 N N . LEU A 1 136 ? -12.219 28 7.637 1 94.62 136 LEU A N 1
ATOM 1088 C CA . LEU A 1 136 ? -11.539 26.781 7.207 1 94.62 136 LEU A CA 1
ATOM 1089 C C . LEU A 1 136 ? -10.039 27 7.105 1 94.62 136 LEU A C 1
ATOM 1091 O O . LEU A 1 136 ? -9.25 26.234 7.66 1 94.62 136 LEU A O 1
ATOM 1095 N N . LEU A 1 137 ? -9.641 28.078 6.469 1 93.5 137 LEU A N 1
ATOM 1096 C CA . LEU A 1 137 ? -8.227 28.359 6.238 1 93.5 137 LEU A CA 1
ATOM 1097 C C . LEU A 1 137 ? -7.516 28.656 7.551 1 93.5 137 LEU A C 1
ATOM 1099 O O . LEU A 1 137 ? -6.352 28.297 7.734 1 93.5 137 LEU A O 1
ATOM 1103 N N . GLN A 1 138 ? -8.211 29.344 8.383 1 91.5 138 GLN A N 1
ATOM 1104 C CA . GLN A 1 138 ? -7.645 29.641 9.695 1 91.5 138 GLN A CA 1
ATOM 1105 C C . GLN A 1 138 ? -7.352 28.375 10.477 1 91.5 138 GLN A C 1
ATOM 1107 O O . GLN A 1 138 ? -6.34 28.281 11.18 1 91.5 138 GLN A O 1
ATOM 1112 N N . GLN A 1 139 ? -8.273 27.422 10.344 1 88.69 139 GLN A N 1
ATOM 1113 C CA . GLN A 1 139 ? -8.133 26.172 11.086 1 88.69 139 GLN A CA 1
ATOM 1114 C C . GLN A 1 139 ? -7.051 25.281 10.477 1 88.69 139 GLN A C 1
ATOM 1116 O O . GLN A 1 139 ? -6.535 24.375 11.133 1 88.69 139 GLN A O 1
ATOM 1121 N N . LEU A 1 140 ? -6.75 25.359 9.188 1 88.5 140 LEU A N 1
ATOM 1122 C CA . LEU A 1 140 ? -5.746 24.562 8.492 1 88.5 140 LEU A CA 1
ATOM 1123 C C . LEU A 1 140 ? -4.344 25.109 8.75 1 88.5 140 LEU A C 1
ATOM 1125 O O . LEU A 1 140 ? -3.354 24.406 8.523 1 88.5 140 LEU A O 1
ATOM 1129 N N . SER A 1 141 ? -4.074 26.375 9.102 1 73.81 141 SER A N 1
ATOM 1130 C CA . SER A 1 141 ? -2.799 27.016 9.406 1 73.81 141 SER A CA 1
ATOM 1131 C C . SER A 1 141 ? -2.32 26.641 10.805 1 73.81 141 SER A C 1
ATOM 1133 O O . SER A 1 141 ? -3.131 26.406 11.711 1 73.81 141 SER A O 1
ATOM 1135 N N . MET B 1 1 ? -8.578 -0.909 27.219 1 23.12 1 MET B N 1
ATOM 1136 C CA . MET B 1 1 ? -7.539 -0.069 26.625 1 23.12 1 MET B CA 1
ATOM 1137 C C . MET B 1 1 ? -7.344 -0.405 25.156 1 23.12 1 MET B C 1
ATOM 1139 O O . MET B 1 1 ? -6.93 -1.515 24.812 1 23.12 1 MET B O 1
ATOM 1143 N N . GLU B 1 2 ? -8.242 -0.118 24.25 1 27.77 2 GLU B N 1
ATOM 1144 C CA . GLU B 1 2 ? -8.281 -0.535 22.844 1 27.77 2 GLU B CA 1
ATOM 1145 C C . GLU B 1 2 ? -6.926 -0.354 22.172 1 27.77 2 GLU B C 1
ATOM 1147 O O . GLU B 1 2 ? -6.277 0.683 22.344 1 27.77 2 GLU B O 1
ATOM 1152 N N . GLU B 1 3 ? -6.16 -1.371 22.156 1 32.09 3 GLU B N 1
ATOM 1153 C CA . GLU B 1 3 ? -4.824 -1.328 21.578 1 32.09 3 GLU B CA 1
ATOM 1154 C C . GLU B 1 3 ? -4.785 -0.426 20.344 1 32.09 3 GLU B C 1
ATOM 1156 O O . GLU B 1 3 ? -5.496 -0.669 19.359 1 32.09 3 GLU B O 1
ATOM 1161 N N . VAL B 1 4 ? -4.895 0.731 20.547 1 35.56 4 VAL B N 1
ATOM 1162 C CA . VAL B 1 4 ? -4.613 1.619 19.422 1 35.56 4 VAL B CA 1
ATOM 1163 C C . VAL B 1 4 ? -3.5 1.025 18.562 1 35.56 4 VAL B C 1
ATOM 1165 O O . VAL B 1 4 ? -2.416 0.716 19.062 1 35.56 4 VAL B O 1
ATOM 1168 N N . SER B 1 5 ? -3.738 0.087 17.75 1 37.69 5 SER B N 1
ATOM 1169 C CA . SER B 1 5 ? -2.721 -0.409 16.828 1 37.69 5 SER B CA 1
ATOM 1170 C C . SER B 1 5 ? -1.72 0.684 16.469 1 37.69 5 SER B C 1
ATOM 1172 O O . SER B 1 5 ? -2.076 1.673 15.828 1 37.69 5 SER B O 1
ATOM 1174 N N . ALA B 1 6 ? -1.03 1.193 17.391 1 37.91 6 ALA B N 1
ATOM 1175 C CA . ALA B 1 6 ? 0.13 2.012 17.047 1 37.91 6 ALA B CA 1
ATOM 1176 C C . ALA B 1 6 ? 0.676 1.635 15.664 1 37.91 6 ALA B C 1
ATOM 1178 O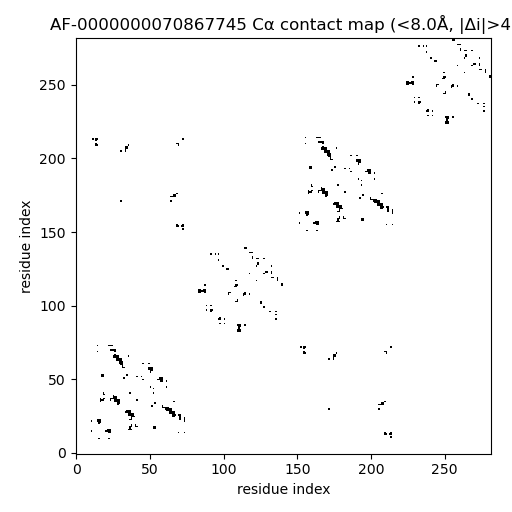 O . ALA B 1 6 ? 0.848 0.451 15.367 1 37.91 6 ALA B O 1
ATOM 1179 N N . GLU B 1 7 ? 0.23 2.143 14.578 1 48.91 7 GLU B N 1
ATOM 1180 C CA . GLU B 1 7 ? 0.869 1.929 13.289 1 48.91 7 GLU B CA 1
ATOM 1181 C C . GLU B 1 7 ? 2.309 1.448 13.453 1 48.91 7 GLU B C 1
ATOM 1183 O O . GLU B 1 7 ? 3.197 2.236 13.781 1 48.91 7 GLU B O 1
ATOM 1188 N N . THR B 1 8 ? 2.508 0.387 14.188 1 54.12 8 THR B N 1
ATOM 1189 C CA . THR B 1 8 ? 3.838 -0.211 14.266 1 54.12 8 THR B CA 1
ATOM 1190 C C . THR B 1 8 ? 4.562 -0.082 12.93 1 54.12 8 THR B C 1
ATOM 1192 O O . THR B 1 8 ? 3.926 0.031 11.875 1 54.12 8 THR B O 1
ATOM 1195 N N . ASP B 1 9 ? 5.863 0.421 13.016 1 66 9 ASP B N 1
ATOM 1196 C CA . ASP B 1 9 ? 6.867 0.604 11.969 1 66 9 ASP B CA 1
ATOM 1197 C C . ASP B 1 9 ? 7.027 -0.665 11.133 1 66 9 ASP B C 1
ATOM 1199 O O . ASP B 1 9 ? 7.906 -0.738 10.273 1 66 9 ASP B O 1
ATOM 1203 N N . ASN B 1 10 ? 6.184 -1.466 11.453 1 82.25 10 ASN B N 1
ATOM 1204 C CA . ASN B 1 10 ? 6.367 -2.715 10.719 1 82.25 10 ASN B CA 1
ATOM 1205 C C . ASN B 1 10 ? 5.656 -2.686 9.367 1 82.25 10 ASN B C 1
ATOM 1207 O O . ASN B 1 10 ? 4.582 -2.094 9.242 1 82.25 10 ASN B O 1
ATOM 1211 N N . PRO B 1 11 ? 6.336 -3.334 8.477 1 90.31 11 PRO B N 1
ATOM 1212 C CA . PRO B 1 11 ? 5.68 -3.402 7.172 1 90.31 11 PRO B CA 1
ATOM 1213 C C . PRO B 1 11 ? 4.414 -4.258 7.191 1 90.31 11 PRO B C 1
ATOM 1215 O O . PRO B 1 11 ? 4.27 -5.129 8.047 1 90.31 11 PRO B O 1
ATOM 1218 N N . PRO B 1 12 ? 3.514 -3.941 6.359 1 92.06 12 PRO B N 1
ATOM 1219 C CA . PRO B 1 12 ? 2.354 -4.824 6.219 1 92.06 12 PRO B CA 1
ATOM 1220 C C . PRO B 1 12 ? 2.744 -6.289 6.047 1 92.06 12 PRO B C 1
ATOM 1222 O O . PRO B 1 12 ? 3.689 -6.598 5.32 1 92.06 12 PRO B O 1
ATOM 1225 N N . GLU B 1 13 ? 2.047 -7.105 6.602 1 93.88 13 GLU B N 1
ATOM 1226 C CA . GLU B 1 13 ? 2.377 -8.531 6.648 1 93.88 13 GLU B CA 1
ATOM 1227 C C . GLU B 1 13 ? 2.379 -9.141 5.254 1 93.88 13 GLU B C 1
ATOM 1229 O O . GLU B 1 13 ? 3.154 -10.055 4.973 1 93.88 13 GLU B O 1
ATOM 1234 N N . GLU B 1 14 ? 1.541 -8.641 4.414 1 95.25 14 GLU B N 1
ATOM 1235 C CA . GLU B 1 14 ? 1.388 -9.211 3.078 1 95.25 14 GLU B CA 1
ATOM 1236 C C . GLU B 1 14 ? 2.654 -9.016 2.25 1 95.25 14 GLU B C 1
ATOM 1238 O O . GLU B 1 14 ? 2.82 -9.648 1.205 1 95.25 14 GLU B O 1
ATOM 1243 N N . TYR B 1 15 ? 3.496 -8.148 2.684 1 97.62 15 TYR B N 1
ATOM 1244 C CA . TYR B 1 15 ? 4.723 -7.863 1.947 1 97.62 15 TYR B CA 1
ATOM 1245 C C . TYR B 1 15 ? 5.895 -8.664 2.506 1 97.62 15 TYR B C 1
ATOM 1247 O O . TYR B 1 15 ? 6.969 -8.711 1.901 1 97.62 15 TYR B O 1
ATOM 1255 N N . VAL B 1 16 ? 5.668 -9.344 3.648 1 97.62 16 VAL B N 1
ATOM 1256 C CA . VAL B 1 16 ? 6.738 -9.992 4.398 1 97.62 16 VAL B CA 1
ATOM 1257 C C . VAL B 1 16 ? 6.801 -11.477 4.035 1 97.62 16 VAL B C 1
ATOM 1259 O O . VAL B 1 16 ? 5.773 -12.156 3.998 1 97.62 16 VAL B O 1
ATOM 1262 N N . CYS B 1 17 ? 7.953 -11.938 3.746 1 98.12 17 CYS B N 1
ATOM 1263 C CA . CYS B 1 17 ? 8.148 -13.336 3.396 1 98.12 17 CYS B CA 1
ATOM 1264 C C . CYS B 1 17 ? 8.031 -14.227 4.625 1 98.12 17 CYS B C 1
ATOM 1266 O O . CYS B 1 17 ? 8.719 -14.016 5.625 1 98.12 17 CYS B O 1
ATOM 1268 N N . PRO B 1 18 ? 7.227 -15.305 4.484 1 97.06 18 PRO B N 1
ATOM 1269 C CA . PRO B 1 18 ? 7.039 -16.203 5.629 1 97.06 18 PRO B CA 1
ATOM 1270 C C . PRO B 1 18 ? 8.336 -16.891 6.051 1 97.06 18 PRO B C 1
ATOM 1272 O O . PRO B 1 18 ? 8.469 -17.312 7.207 1 97.06 18 PRO B O 1
ATOM 1275 N N . ILE B 1 19 ? 9.297 -17.031 5.172 1 97.94 19 ILE B N 1
ATOM 1276 C CA . ILE B 1 19 ? 10.547 -17.734 5.465 1 97.94 19 ILE B CA 1
ATOM 1277 C C . ILE B 1 19 ? 11.547 -16.766 6.094 1 97.94 19 ILE B C 1
ATOM 1279 O O . ILE B 1 19 ? 12.055 -17 7.191 1 97.94 19 ILE B O 1
ATOM 1283 N N . THR B 1 20 ? 11.852 -15.641 5.441 1 98.06 20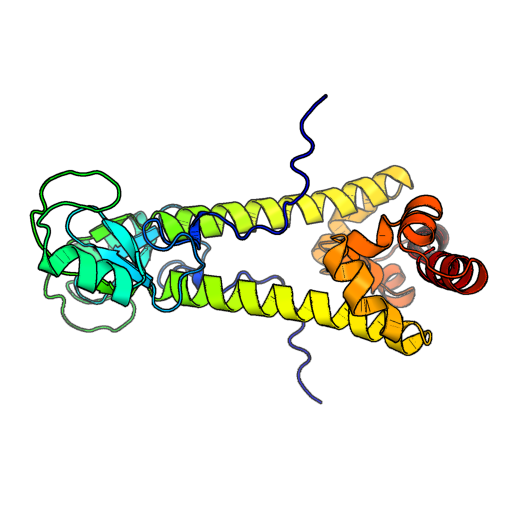 THR B N 1
ATOM 1284 C CA . THR B 1 20 ? 12.914 -14.734 5.848 1 98.06 20 THR B CA 1
ATOM 1285 C C . THR B 1 20 ? 12.422 -13.773 6.93 1 98.06 20 THR B C 1
ATOM 1287 O O . THR B 1 20 ? 13.219 -13.18 7.652 1 98.06 20 THR B O 1
ATOM 1290 N N . LYS B 1 21 ? 11.07 -13.523 6.914 1 97.12 21 LYS B N 1
ATOM 1291 C CA . LYS B 1 21 ? 10.414 -12.578 7.809 1 97.12 21 LYS B CA 1
ATOM 1292 C C . LYS B 1 21 ? 10.82 -11.141 7.473 1 97.12 21 LYS B C 1
ATOM 1294 O O . LYS B 1 21 ? 10.688 -10.242 8.312 1 97.12 21 LYS B O 1
ATOM 1299 N N . ASP B 1 22 ? 11.281 -10.992 6.27 1 96.88 22 ASP B N 1
ATOM 1300 C CA . ASP B 1 22 ? 11.641 -9.68 5.742 1 96.88 22 ASP B CA 1
ATOM 1301 C C . ASP B 1 22 ? 10.75 -9.297 4.559 1 96.88 22 ASP B C 1
ATOM 1303 O O . ASP B 1 22 ? 10.062 -10.148 3.992 1 96.88 22 ASP B O 1
ATOM 1307 N N . LEU B 1 23 ? 10.82 -8.047 4.238 1 97.19 23 LEU B N 1
ATOM 1308 C CA . LEU B 1 23 ? 10.164 -7.602 3.016 1 97.19 23 LEU B CA 1
ATOM 1309 C C . LEU B 1 23 ? 10.68 -8.375 1.808 1 97.19 23 LEU B C 1
ATOM 1311 O O . LEU B 1 23 ? 11.891 -8.555 1.649 1 97.19 23 LEU B O 1
ATOM 1315 N N . MET B 1 24 ? 9.773 -8.695 1.029 1 98.31 24 MET B N 1
ATOM 1316 C CA . MET B 1 24 ? 10.203 -9.445 -0.151 1 98.31 24 MET B CA 1
ATOM 1317 C C . MET B 1 24 ? 10.797 -8.508 -1.199 1 98.31 24 MET B C 1
ATOM 1319 O O . MET B 1 24 ? 10.32 -7.387 -1.38 1 98.31 24 MET B O 1
ATOM 1323 N N . VAL B 1 25 ? 11.836 -9.07 -1.901 1 97.94 25 VAL B N 1
ATOM 1324 C CA . VAL B 1 25 ? 12.469 -8.32 -2.979 1 97.94 25 VAL B CA 1
ATOM 1325 C C . VAL B 1 25 ? 12.047 -8.891 -4.328 1 97.94 25 VAL B C 1
ATOM 1327 O O . VAL B 1 25 ? 11.664 -8.148 -5.234 1 97.94 25 VAL B O 1
ATOM 1330 N N . ARG B 1 26 ? 12.062 -10.109 -4.449 1 98.44 26 ARG B N 1
ATOM 1331 C CA . ARG B 1 26 ? 11.617 -10.844 -5.633 1 98.44 26 ARG B CA 1
ATOM 1332 C C . ARG B 1 26 ? 10.555 -11.883 -5.273 1 98.44 26 ARG B C 1
ATOM 1334 O O . ARG B 1 26 ? 10.836 -13.078 -5.262 1 98.44 26 ARG B O 1
ATOM 1341 N N . PRO B 1 27 ? 9.367 -11.359 -5.07 1 98.5 27 PRO B N 1
ATOM 1342 C CA . PRO B 1 27 ? 8.305 -12.281 -4.668 1 98.5 27 PRO B CA 1
ATOM 1343 C C . PRO B 1 27 ? 7.922 -13.266 -5.77 1 98.5 27 PRO B C 1
ATOM 1345 O O . PRO B 1 27 ? 7.754 -12.867 -6.926 1 98.5 27 PRO B O 1
ATOM 1348 N N . VAL B 1 28 ? 7.742 -14.516 -5.43 1 98.19 28 VAL B N 1
ATOM 1349 C CA . VAL B 1 28 ? 7.289 -15.562 -6.336 1 98.19 28 VAL B CA 1
ATOM 1350 C C . VAL B 1 28 ? 6.172 -16.375 -5.676 1 98.19 28 VAL B C 1
ATOM 1352 O O . VAL B 1 28 ? 6.191 -16.594 -4.461 1 98.19 28 VAL B O 1
ATOM 1355 N N . MET B 1 29 ? 5.258 -16.703 -6.473 1 97.44 29 MET B N 1
ATOM 1356 C CA . MET B 1 29 ? 4.164 -17.531 -5.984 1 97.44 29 MET B CA 1
ATOM 1357 C C . MET B 1 29 ? 4.438 -19.016 -6.254 1 97.44 29 MET B C 1
ATOM 1359 O O . MET B 1 29 ? 4.777 -19.391 -7.379 1 97.44 29 MET B O 1
ATOM 1363 N N . LEU B 1 30 ? 4.34 -19.781 -5.215 1 96.5 30 LEU B N 1
ATOM 1364 C CA . LEU B 1 30 ? 4.379 -21.234 -5.352 1 96.5 30 LEU B CA 1
ATOM 1365 C C . LEU B 1 30 ? 3.055 -21.766 -5.887 1 96.5 30 LEU B C 1
ATOM 1367 O O . LEU B 1 30 ? 2.008 -21.578 -5.258 1 96.5 30 LEU B O 1
ATOM 1371 N N . LEU B 1 31 ? 3.078 -22.469 -6.988 1 94 31 LEU B N 1
ATOM 1372 C CA . LEU B 1 31 ? 1.856 -22.812 -7.707 1 94 31 LEU B CA 1
ATOM 1373 C C . LEU B 1 31 ? 1.102 -23.938 -7 1 94 31 LEU B C 1
ATOM 1375 O O . LEU B 1 31 ? -0.109 -24.078 -7.18 1 94 31 LEU B O 1
ATOM 1379 N N . SER B 1 32 ? 1.813 -24.719 -6.195 1 93.94 32 SER B N 1
ATOM 1380 C CA . SER B 1 32 ? 1.178 -25.844 -5.508 1 93.94 32 SER B CA 1
ATOM 1381 C C . SER B 1 32 ? 0.082 -25.359 -4.562 1 93.94 32 SER B C 1
ATOM 1383 O O . SER B 1 32 ? -0.988 -25.969 -4.484 1 93.94 32 SER B O 1
ATOM 1385 N N . ASP B 1 33 ? 0.273 -24.203 -3.875 1 90.5 33 ASP B N 1
ATOM 1386 C CA . ASP B 1 33 ? -0.704 -23.781 -2.877 1 90.5 33 ASP B CA 1
ATOM 1387 C C . ASP B 1 33 ? -1.026 -22.297 -3.023 1 90.5 33 ASP B C 1
ATOM 1389 O O . ASP B 1 33 ? -1.868 -21.766 -2.297 1 90.5 33 ASP B O 1
ATOM 1393 N N . GLY B 1 34 ? -0.363 -21.609 -3.846 1 92.5 34 GLY B N 1
ATOM 1394 C CA . GLY B 1 34 ? -0.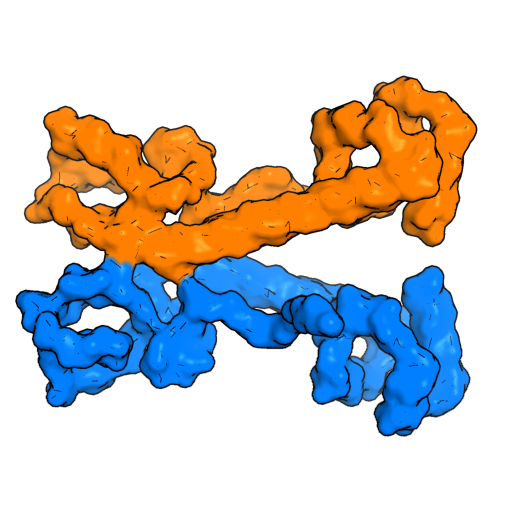698 -20.234 -4.129 1 92.5 34 GLY B CA 1
ATOM 1395 C C . GLY B 1 34 ? -0.043 -19.25 -3.174 1 92.5 34 GLY B C 1
ATOM 1396 O O . GLY B 1 34 ? -0.351 -18.062 -3.193 1 92.5 34 GLY B O 1
ATOM 1397 N N . THR B 1 35 ? 0.858 -19.688 -2.338 1 94.44 35 THR B N 1
ATOM 1398 C CA . THR B 1 35 ? 1.53 -18.828 -1.374 1 94.44 35 THR B CA 1
ATOM 1399 C C . THR B 1 35 ? 2.719 -18.125 -2.018 1 94.44 35 THR B C 1
ATOM 1401 O O . THR B 1 35 ? 3.312 -18.625 -2.969 1 94.44 35 THR B O 1
ATOM 1404 N N . THR B 1 36 ? 3.014 -16.922 -1.517 1 97.19 36 THR B N 1
ATOM 1405 C CA . THR B 1 36 ? 4.105 -16.141 -2.086 1 97.19 36 THR B CA 1
ATOM 1406 C C . THR B 1 36 ? 5.281 -16.062 -1.114 1 97.19 36 THR B C 1
ATOM 1408 O O . THR B 1 36 ? 5.086 -15.922 0.095 1 97.19 36 THR B O 1
ATOM 1411 N N . TYR B 1 37 ? 6.52 -16.141 -1.674 1 98.12 37 TYR B N 1
ATOM 1412 C CA . TYR B 1 37 ? 7.758 -16.125 -0.902 1 98.12 37 TYR B CA 1
ATOM 1413 C C . TYR B 1 37 ? 8.82 -15.289 -1.603 1 98.12 37 TYR B C 1
ATOM 1415 O O . TYR B 1 37 ? 8.656 -14.906 -2.764 1 98.12 37 TYR B O 1
ATOM 1423 N N . GLU B 1 38 ? 9.852 -15.047 -0.874 1 98.75 38 GLU B N 1
ATOM 1424 C CA . GLU B 1 38 ? 11.086 -14.562 -1.484 1 98.75 38 GLU B CA 1
ATOM 1425 C C . GLU B 1 38 ? 11.727 -15.633 -2.359 1 98.75 38 GLU B C 1
ATOM 1427 O O . GLU B 1 38 ? 11.93 -16.766 -1.913 1 98.75 38 GLU B O 1
ATOM 1432 N N . GLU B 1 39 ? 12.039 -15.273 -3.561 1 98.69 39 GLU B N 1
ATOM 1433 C CA . GLU B 1 39 ? 12.477 -16.219 -4.578 1 98.69 39 GLU B CA 1
ATOM 1434 C C . GLU B 1 39 ? 13.656 -17.047 -4.082 1 98.69 39 GLU B C 1
ATOM 1436 O O . GLU B 1 39 ? 13.609 -18.281 -4.109 1 98.69 39 GLU B O 1
ATOM 1441 N N . ARG B 1 40 ? 14.672 -16.391 -3.607 1 98.44 40 ARG B N 1
ATOM 1442 C CA . ARG B 1 40 ? 15.883 -17.094 -3.197 1 98.44 40 ARG B CA 1
ATOM 1443 C C . ARG B 1 40 ? 15.617 -18 -2.002 1 98.44 40 ARG B C 1
ATOM 1445 O O . ARG B 1 40 ? 16.094 -19.125 -1.956 1 98.44 40 ARG B O 1
ATOM 1452 N N . ALA B 1 41 ? 14.891 -17.516 -1.072 1 98.75 41 ALA B N 1
ATOM 1453 C CA . ALA B 1 41 ? 14.586 -18.281 0.126 1 98.75 41 ALA B CA 1
ATOM 1454 C C . ALA B 1 41 ? 13.781 -19.531 -0.22 1 98.75 41 ALA B C 1
ATOM 1456 O O . ALA B 1 41 ? 14.055 -20.625 0.286 1 98.75 41 ALA B O 1
ATOM 1457 N N . LEU B 1 42 ? 12.797 -19.391 -1.062 1 98.56 42 LEU B N 1
ATOM 1458 C CA . LEU B 1 42 ? 12 -20.531 -1.477 1 98.56 42 LEU B CA 1
ATOM 1459 C C . LEU B 1 42 ? 12.852 -21.547 -2.234 1 98.56 42 LEU B C 1
ATOM 1461 O O . LEU B 1 42 ? 12.719 -22.75 -2.025 1 98.56 42 LEU B O 1
ATOM 1465 N N . GLY B 1 43 ? 13.625 -21.016 -3.152 1 98.44 43 GLY B N 1
ATOM 1466 C CA . GLY B 1 43 ? 14.516 -21.891 -3.885 1 98.44 43 GLY B CA 1
ATOM 1467 C C . GLY B 1 43 ? 15.375 -22.75 -2.982 1 98.44 43 GLY B C 1
ATOM 1468 O O . GLY B 1 43 ? 15.508 -23.953 -3.209 1 98.44 43 GLY B O 1
ATOM 1469 N N . GLU B 1 44 ? 15.961 -22.172 -1.957 1 98.56 44 GLU B N 1
ATOM 1470 C CA . GLU B 1 44 ? 16.781 -22.922 -1.001 1 98.56 44 GLU B CA 1
ATOM 1471 C C . GLU B 1 44 ? 15.953 -23.953 -0.252 1 98.56 44 GLU B C 1
ATOM 1473 O O . GLU B 1 44 ? 16.406 -25.078 -0.044 1 98.56 44 GLU B O 1
ATOM 1478 N N . TRP B 1 45 ? 14.812 -23.578 0.167 1 98.56 45 TRP B N 1
ATOM 1479 C CA . TRP B 1 45 ? 13.898 -24.469 0.882 1 98.56 45 TRP B CA 1
ATOM 1480 C C . TRP B 1 45 ? 13.586 -25.703 0.05 1 98.56 45 TRP B C 1
ATOM 1482 O O . TRP B 1 45 ? 13.641 -26.828 0.553 1 98.56 45 TRP B O 1
ATOM 1492 N N . LEU B 1 46 ? 13.289 -25.516 -1.225 1 98.12 46 LEU B N 1
ATOM 1493 C CA . LEU B 1 46 ? 12.781 -26.578 -2.092 1 98.12 46 LEU B CA 1
ATOM 1494 C C . LEU B 1 46 ? 13.891 -27.547 -2.467 1 98.12 46 LEU B C 1
ATOM 1496 O O . LEU B 1 46 ? 13.617 -28.656 -2.943 1 98.12 46 LEU B O 1
ATOM 1500 N N . LYS B 1 47 ? 15.109 -27.141 -2.285 1 97.88 47 LYS B N 1
ATOM 1501 C CA . LYS B 1 47 ? 16.219 -28.062 -2.506 1 97.88 47 LYS B CA 1
ATOM 1502 C C . LYS B 1 47 ? 16.188 -29.219 -1.519 1 97.88 47 LYS B C 1
ATOM 1504 O O . LYS B 1 47 ? 16.578 -30.344 -1.853 1 97.88 47 LYS B O 1
ATOM 1509 N N . GLU B 1 48 ? 15.688 -29 -0.354 1 97.31 48 GLU B N 1
ATOM 1510 C CA . GLU B 1 48 ? 15.766 -29.969 0.733 1 97.31 48 GLU B CA 1
ATOM 1511 C C . GLU B 1 48 ? 14.383 -30.484 1.111 1 97.31 48 GLU B C 1
ATOM 1513 O O . GLU B 1 48 ? 14.258 -31.484 1.82 1 97.31 48 GLU B O 1
ATOM 1518 N N . ASN B 1 49 ? 13.391 -29.766 0.697 1 97.75 49 ASN B N 1
ATOM 1519 C CA . ASN B 1 49 ? 12.039 -30.094 1.133 1 97.75 49 ASN B CA 1
ATOM 1520 C C . ASN B 1 49 ? 11.086 -30.234 -0.051 1 97.75 49 ASN B C 1
ATOM 1522 O O . ASN B 1 49 ? 11.297 -29.609 -1.098 1 97.75 49 ASN B O 1
ATOM 1526 N N . ASN B 1 50 ? 10.07 -31.047 0.182 1 97.88 50 ASN B N 1
ATOM 1527 C CA . ASN B 1 50 ? 8.984 -31.172 -0.781 1 97.88 50 ASN B CA 1
ATOM 1528 C C . ASN B 1 50 ? 7.645 -30.734 -0.181 1 97.88 50 ASN B C 1
ATOM 1530 O O . ASN B 1 50 ? 6.602 -31.312 -0.5 1 97.88 50 ASN B O 1
ATOM 1534 N N . THR B 1 51 ? 7.758 -29.844 0.807 1 98.06 51 THR B N 1
ATOM 1535 C CA . THR B 1 51 ? 6.578 -29.312 1.472 1 98.06 51 THR B CA 1
ATOM 1536 C C . THR B 1 51 ? 6.559 -27.781 1.389 1 98.06 51 THR B C 1
ATOM 1538 O O . THR B 1 51 ? 7.594 -27.156 1.161 1 98.06 51 THR B O 1
ATOM 1541 N N . SER B 1 52 ? 5.391 -27.266 1.53 1 97.06 52 SER B N 1
ATOM 1542 C CA . SER B 1 52 ? 5.262 -25.812 1.596 1 97.06 52 SER B CA 1
ATOM 1543 C C . SER B 1 52 ? 5.848 -25.266 2.893 1 97.06 52 SER B C 1
ATOM 1545 O O . SER B 1 52 ? 5.551 -25.781 3.977 1 97.06 52 SER B O 1
ATOM 1547 N N . PRO B 1 53 ? 6.645 -24.203 2.83 1 97.31 53 PRO B N 1
ATOM 1548 C CA . PRO B 1 53 ? 7.227 -23.641 4.051 1 97.31 53 PRO B CA 1
ATOM 1549 C C . PRO B 1 53 ? 6.168 -23.172 5.047 1 97.31 53 PRO B C 1
ATOM 1551 O O . PRO B 1 53 ? 6.363 -23.281 6.258 1 97.31 53 PRO B O 1
ATOM 1554 N N . LEU B 1 54 ? 5.145 -22.703 4.551 1 94.81 54 LEU B N 1
ATOM 1555 C CA . LEU B 1 54 ? 4.129 -22.078 5.398 1 94.81 54 LEU B CA 1
ATOM 1556 C C . LEU B 1 54 ? 3.152 -23.125 5.93 1 94.81 54 LEU B C 1
ATOM 1558 O O . LEU B 1 54 ? 2.846 -23.141 7.125 1 94.81 54 LEU B O 1
ATOM 1562 N N . THR B 1 55 ? 2.693 -23.969 5.078 1 92.69 55 THR B N 1
ATOM 1563 C CA . THR B 1 55 ? 1.583 -24.828 5.453 1 92.69 55 THR B CA 1
ATOM 1564 C C . THR B 1 55 ? 2.094 -26.188 5.91 1 92.69 55 THR B C 1
ATOM 1566 O O . THR B 1 55 ? 1.371 -26.953 6.566 1 92.69 55 THR B O 1
ATOM 1569 N N . GLY B 1 56 ? 3.264 -26.594 5.426 1 95.88 56 GLY B N 1
ATOM 1570 C CA . GLY B 1 56 ? 3.826 -27.891 5.773 1 95.88 56 GLY B CA 1
ATOM 1571 C C . GLY B 1 56 ? 3.254 -29.031 4.949 1 95.88 56 GLY B C 1
ATOM 1572 O O . GLY B 1 56 ? 3.598 -30.188 5.168 1 95.88 56 GLY B O 1
ATOM 1573 N N . LEU B 1 57 ? 2.436 -28.75 4.047 1 96.44 57 LEU B N 1
ATOM 1574 C CA . LEU B 1 57 ? 1.772 -29.766 3.246 1 96.44 57 LEU B CA 1
ATOM 1575 C C . LEU B 1 57 ? 2.648 -30.188 2.068 1 96.44 57 LEU B C 1
ATOM 1577 O O . LEU B 1 57 ? 3.436 -29.391 1.56 1 96.44 57 LEU B O 1
ATOM 1581 N N . GLU B 1 58 ? 2.457 -31.391 1.554 1 97.81 58 GLU B N 1
ATOM 1582 C CA . GLU B 1 58 ? 3.197 -31.891 0.403 1 97.81 58 GLU B CA 1
ATOM 1583 C C . GLU B 1 58 ? 2.857 -31.109 -0.862 1 97.81 58 GLU B C 1
ATOM 1585 O O . GLU B 1 58 ? 1.692 -30.797 -1.104 1 97.81 58 GLU B O 1
ATOM 1590 N N . LEU B 1 59 ? 3.865 -30.938 -1.709 1 97.31 59 LEU B N 1
ATOM 1591 C CA . LEU B 1 59 ? 3.695 -30.125 -2.914 1 97.31 59 LEU B CA 1
ATOM 1592 C C . LEU B 1 59 ? 3.305 -31 -4.102 1 97.31 59 LEU B C 1
ATOM 1594 O O . LEU B 1 59 ? 3.842 -32.094 -4.273 1 97.31 59 LEU B O 1
ATOM 1598 N N . THR B 1 60 ? 2.35 -30.5 -4.801 1 96 60 THR B N 1
ATOM 1599 C CA . THR B 1 60 ? 2.004 -31.188 -6.043 1 96 60 THR B CA 1
ATOM 1600 C C . THR B 1 60 ? 2.951 -30.766 -7.168 1 96 60 THR B C 1
ATOM 1602 O O . THR B 1 60 ? 3.092 -31.484 -8.164 1 96 60 THR B O 1
ATOM 1605 N N . THR B 1 61 ? 3.52 -29.625 -7.066 1 95.5 61 THR B N 1
ATOM 1606 C CA . THR B 1 61 ? 4.5 -29.094 -8.008 1 95.5 61 THR B CA 1
ATOM 1607 C C . THR B 1 61 ? 5.43 -28.094 -7.316 1 95.5 61 THR B C 1
ATOM 1609 O O . THR B 1 61 ? 5.035 -27.438 -6.352 1 95.5 61 THR B O 1
ATOM 1612 N N . LYS B 1 62 ? 6.605 -27.969 -7.855 1 96.56 62 LYS B N 1
ATOM 1613 C CA . LYS B 1 62 ? 7.562 -27 -7.312 1 96.56 62 LYS B CA 1
ATOM 1614 C C . LYS B 1 62 ? 7.656 -25.766 -8.195 1 96.56 62 LYS B C 1
ATOM 1616 O O . LYS B 1 62 ? 8.508 -24.906 -7.973 1 96.56 62 LYS B O 1
ATOM 1621 N N . GLU B 1 63 ? 6.793 -25.656 -9.102 1 94.69 63 GLU B N 1
ATOM 1622 C CA . GLU B 1 63 ? 6.805 -24.547 -10.047 1 94.69 63 GLU B CA 1
ATOM 1623 C C . GLU B 1 63 ? 6.41 -23.234 -9.359 1 94.69 63 GLU B C 1
ATOM 1625 O O . GLU B 1 63 ? 5.547 -23.234 -8.477 1 94.69 63 GLU B O 1
ATOM 1630 N N . THR B 1 64 ? 7.098 -22.234 -9.805 1 96.44 64 THR B N 1
ATOM 1631 C CA . THR B 1 64 ? 6.805 -20.906 -9.289 1 96.44 64 THR B CA 1
ATOM 1632 C C . THR B 1 64 ? 6.59 -19.922 -10.43 1 96.44 64 THR B C 1
ATOM 1634 O O . THR B 1 64 ? 7.008 -20.172 -11.562 1 96.44 64 THR B O 1
ATOM 1637 N N . LYS B 1 65 ? 5.828 -18.812 -10.102 1 95.44 65 LYS B N 1
ATOM 1638 C CA . LYS B 1 65 ? 5.672 -17.672 -11 1 95.44 65 LYS B CA 1
ATOM 1639 C C . LYS B 1 65 ? 5.996 -16.359 -10.281 1 95.44 65 LYS B C 1
ATOM 1641 O O . LYS B 1 65 ? 5.621 -16.172 -9.117 1 95.44 65 LYS B O 1
ATOM 1646 N N . PRO B 1 66 ? 6.672 -15.484 -10.969 1 95.94 66 PRO B N 1
ATOM 1647 C CA . PRO B 1 66 ? 6.867 -14.156 -10.375 1 95.94 66 PRO B CA 1
ATOM 1648 C C . PRO B 1 66 ? 5.547 -13.461 -10.055 1 95.94 66 PRO B C 1
ATOM 1650 O O . PRO B 1 66 ? 4.586 -13.562 -10.82 1 95.94 66 PRO B O 1
ATOM 1653 N N . ASN B 1 67 ? 5.488 -12.922 -8.906 1 96.5 67 ASN B N 1
ATOM 1654 C CA . ASN B 1 67 ? 4.344 -12.102 -8.523 1 96.5 67 ASN B CA 1
ATOM 1655 C C . ASN B 1 67 ? 4.602 -10.617 -8.789 1 96.5 67 ASN B C 1
ATOM 1657 O O . ASN B 1 67 ? 4.961 -9.875 -7.871 1 96.5 67 ASN B O 1
ATOM 1661 N N . TYR B 1 68 ? 4.348 -10.211 -9.914 1 93 68 TYR B N 1
ATOM 1662 C CA . TYR B 1 68 ? 4.719 -8.883 -10.375 1 93 68 TYR B CA 1
ATOM 1663 C C . TYR B 1 68 ? 3.926 -7.809 -9.633 1 93 68 TYR B C 1
ATOM 1665 O O . TYR B 1 68 ? 4.477 -6.773 -9.25 1 93 68 TYR B O 1
ATOM 1673 N N . ASN B 1 69 ? 2.67 -8.047 -9.531 1 94.94 69 ASN B N 1
ATOM 1674 C CA . ASN B 1 69 ? 1.826 -7.074 -8.844 1 94.94 69 ASN B CA 1
ATOM 1675 C C . ASN B 1 69 ? 2.303 -6.824 -7.414 1 94.94 69 ASN B C 1
ATOM 1677 O O . ASN B 1 69 ? 2.383 -5.68 -6.973 1 94.94 69 ASN B O 1
ATOM 1681 N N . LEU B 1 70 ? 2.598 -7.867 -6.785 1 96.31 70 LEU B N 1
ATOM 1682 C CA . LEU B 1 70 ? 3.07 -7.73 -5.414 1 96.31 70 LEU B CA 1
ATOM 1683 C C . LEU B 1 70 ? 4.418 -7.02 -5.371 1 96.31 70 LEU B C 1
ATOM 1685 O O . LEU B 1 70 ? 4.66 -6.191 -4.488 1 96.31 70 LEU B O 1
ATOM 1689 N N . ARG B 1 71 ? 5.277 -7.383 -6.262 1 97.06 71 ARG B N 1
ATOM 1690 C CA . ARG B 1 71 ? 6.57 -6.707 -6.332 1 97.06 71 ARG B CA 1
ATOM 1691 C C . ARG B 1 71 ? 6.395 -5.199 -6.469 1 97.06 71 ARG B C 1
ATOM 1693 O O . ARG B 1 71 ? 7.027 -4.426 -5.75 1 97.06 71 ARG B O 1
ATOM 1700 N N . GLN B 1 72 ? 5.527 -4.836 -7.34 1 95.62 72 GLN B N 1
ATOM 1701 C CA . GLN B 1 72 ? 5.281 -3.416 -7.566 1 95.62 72 GLN B CA 1
ATOM 1702 C C . GLN B 1 72 ? 4.676 -2.76 -6.328 1 95.62 72 GLN B C 1
ATOM 1704 O O . GLN B 1 72 ? 5.023 -1.628 -5.984 1 95.62 72 GLN B O 1
ATOM 1709 N N . ALA B 1 73 ? 3.779 -3.428 -5.738 1 95.25 73 ALA B N 1
ATOM 1710 C CA . ALA B 1 73 ? 3.164 -2.914 -4.52 1 95.25 73 ALA B CA 1
ATOM 1711 C C . ALA B 1 73 ? 4.211 -2.668 -3.438 1 95.25 73 ALA B C 1
ATOM 1713 O O . ALA B 1 73 ? 4.191 -1.631 -2.77 1 95.25 73 ALA B O 1
ATOM 1714 N N . ILE B 1 74 ? 5.082 -3.602 -3.287 1 96.81 74 ILE B N 1
ATOM 1715 C CA . ILE B 1 74 ? 6.133 -3.49 -2.283 1 96.81 74 ILE B CA 1
ATOM 1716 C C . ILE B 1 74 ? 7.051 -2.318 -2.623 1 96.81 74 ILE B C 1
ATOM 1718 O O . ILE B 1 74 ? 7.441 -1.552 -1.739 1 96.81 74 ILE B O 1
ATOM 1722 N N . GLU B 1 75 ? 7.379 -2.178 -3.834 1 95.81 75 GLU B N 1
ATOM 1723 C CA . GLU B 1 75 ? 8.227 -1.07 -4.266 1 95.81 75 GLU B CA 1
ATOM 1724 C C . GLU B 1 75 ? 7.559 0.274 -3.988 1 95.81 75 GLU B C 1
ATOM 1726 O O . GLU B 1 75 ? 8.211 1.22 -3.545 1 95.81 75 GLU B O 1
ATOM 1731 N N . THR B 1 76 ? 6.32 0.333 -4.312 1 91.88 76 THR B N 1
ATOM 1732 C CA . THR B 1 76 ? 5.559 1.545 -4.035 1 91.88 76 THR B CA 1
ATOM 1733 C C . THR B 1 76 ? 5.57 1.858 -2.539 1 91.88 76 THR B C 1
ATOM 1735 O O . THR B 1 76 ? 5.758 3.01 -2.143 1 91.88 76 THR B O 1
ATOM 1738 N N . TYR B 1 77 ? 5.363 0.918 -1.755 1 91.69 77 TYR B N 1
ATOM 1739 C CA . TYR B 1 77 ? 5.395 1.044 -0.302 1 91.69 77 TYR B CA 1
ATOM 1740 C C . TYR B 1 77 ? 6.742 1.58 0.168 1 91.69 77 TYR B C 1
ATOM 1742 O O . TYR B 1 77 ? 6.801 2.512 0.973 1 91.69 77 TYR B O 1
ATOM 1750 N N . LYS B 1 78 ? 7.801 1.014 -0.343 1 93 78 LYS B N 1
ATOM 1751 C CA . LYS B 1 78 ? 9.148 1.425 0.034 1 93 78 LYS B CA 1
ATOM 1752 C C . LYS B 1 78 ? 9.398 2.887 -0.327 1 93 78 LYS B C 1
ATOM 1754 O O . LYS B 1 78 ? 9.992 3.633 0.455 1 93 78 LYS B O 1
ATOM 1759 N N . LYS B 1 79 ? 8.953 3.191 -1.479 1 91.38 79 LYS B N 1
ATOM 1760 C CA . LYS B 1 79 ? 9.117 4.566 -1.935 1 91.38 79 LYS B CA 1
ATOM 1761 C C . LYS B 1 79 ? 8.352 5.539 -1.035 1 91.38 79 LYS B C 1
ATOM 1763 O O . LYS B 1 79 ? 8.859 6.613 -0.707 1 91.38 79 LYS B O 1
ATOM 1768 N N . GLY B 1 80 ? 7.16 5.148 -0.714 1 87.56 80 GLY B N 1
ATOM 1769 C CA . GLY B 1 80 ? 6.371 5.969 0.191 1 87.56 80 GLY B CA 1
ATOM 1770 C C . GLY B 1 80 ? 7.035 6.18 1.538 1 87.56 80 GLY B C 1
ATOM 1771 O O . GLY B 1 80 ? 7.023 7.289 2.076 1 87.56 80 GLY B O 1
ATOM 1772 N N . ARG B 1 81 ? 7.559 5.172 2.018 1 86.75 81 ARG B N 1
ATOM 1773 C CA . ARG B 1 81 ? 8.25 5.25 3.301 1 86.75 81 ARG B CA 1
ATOM 1774 C C . ARG B 1 81 ? 9.469 6.16 3.213 1 86.75 81 ARG B C 1
ATOM 1776 O O . ARG B 1 81 ? 9.719 6.965 4.113 1 86.75 81 ARG B O 1
ATOM 1783 N N . LEU B 1 82 ? 10.18 6.055 2.199 1 87.94 82 LEU B N 1
ATOM 1784 C CA . LEU B 1 82 ? 11.359 6.883 1.98 1 87.94 82 LEU B CA 1
ATOM 1785 C C . LEU B 1 82 ? 10.977 8.359 1.892 1 87.94 82 LEU B C 1
ATOM 1787 O O . LEU B 1 82 ? 11.695 9.219 2.414 1 87.94 82 LEU B O 1
ATOM 1791 N N . ASN B 1 83 ? 9.922 8.594 1.244 1 88.19 83 ASN B N 1
ATOM 1792 C CA . ASN B 1 83 ? 9.461 9.969 1.1 1 88.19 83 ASN B CA 1
ATOM 1793 C C . ASN B 1 83 ? 9.078 10.578 2.445 1 88.19 83 ASN B C 1
ATOM 1795 O O . ASN B 1 83 ? 9.391 11.742 2.719 1 88.19 83 ASN B O 1
ATOM 1799 N N . LYS B 1 84 ? 8.461 9.805 3.158 1 85.62 84 LYS B N 1
ATOM 1800 C CA . LYS B 1 84 ? 8.062 10.289 4.477 1 85.62 84 LYS B CA 1
ATOM 1801 C C . LYS B 1 84 ? 9.281 10.57 5.352 1 85.62 84 LYS B C 1
ATOM 1803 O O . LYS B 1 84 ? 9.32 11.57 6.07 1 85.62 84 LYS B O 1
ATOM 1808 N N . ASP B 1 85 ? 10.188 9.695 5.25 1 86.31 85 ASP B N 1
ATOM 1809 C CA . ASP B 1 85 ? 11.438 9.883 5.984 1 86.31 85 ASP B CA 1
ATOM 1810 C C . ASP B 1 85 ? 12.148 11.164 5.551 1 86.31 85 ASP B C 1
ATOM 1812 O O . ASP B 1 85 ? 12.609 11.938 6.391 1 86.31 85 ASP B O 1
ATOM 1816 N N . SER B 1 86 ? 12.164 11.32 4.371 1 91.44 86 SER B N 1
ATOM 1817 C CA . SER B 1 86 ? 12.852 12.484 3.816 1 91.44 86 SER B CA 1
ATOM 1818 C C . SER B 1 86 ? 12.188 13.781 4.262 1 91.44 86 SER B C 1
ATOM 1820 O O . SER B 1 86 ? 12.867 14.781 4.508 1 91.44 86 SER B O 1
ATOM 1822 N N . GLU B 1 87 ? 10.945 13.773 4.32 1 91 87 GLU B N 1
ATOM 1823 C CA . GLU B 1 87 ? 10.203 14.953 4.75 1 91 87 GLU B CA 1
ATOM 1824 C C . GLU B 1 87 ? 10.609 15.375 6.16 1 91 87 GLU B C 1
ATOM 1826 O O . GLU B 1 87 ? 10.82 16.562 6.422 1 91 87 GLU B O 1
ATOM 1831 N N . MET B 1 88 ? 10.695 14.484 6.965 1 92.62 88 MET B N 1
ATOM 1832 C CA . MET B 1 88 ? 11.078 14.773 8.344 1 92.62 88 MET B CA 1
ATOM 1833 C C . MET B 1 88 ? 12.508 15.297 8.414 1 92.62 88 MET B C 1
ATOM 1835 O O . MET B 1 88 ? 12.781 16.281 9.102 1 92.62 88 MET B O 1
ATOM 1839 N N . VAL B 1 89 ? 13.344 14.695 7.676 1 94.25 89 VAL B N 1
ATOM 1840 C CA . VAL B 1 89 ? 14.742 15.117 7.648 1 94.25 89 VAL B CA 1
ATOM 1841 C C . VAL B 1 89 ? 14.844 16.531 7.105 1 94.25 89 VAL B C 1
ATOM 1843 O O . VAL B 1 89 ? 15.57 17.375 7.66 1 94.25 89 VAL B O 1
ATOM 1846 N N . GLU B 1 90 ? 14.133 16.781 6.062 1 94.25 90 GLU B N 1
ATOM 1847 C CA . GLU B 1 90 ? 14.125 18.109 5.477 1 94.25 90 GLU B CA 1
ATOM 1848 C C . GLU B 1 90 ? 13.602 19.141 6.469 1 94.25 90 GLU B C 1
ATOM 1850 O O . GLU B 1 90 ? 14.156 20.25 6.582 1 94.25 90 GLU B O 1
ATOM 1855 N N . PHE B 1 91 ? 12.57 18.844 7.105 1 93.75 91 PHE B N 1
ATOM 1856 C CA . PHE B 1 91 ? 11.984 19.719 8.109 1 93.75 91 PHE B CA 1
ATOM 1857 C C . PHE B 1 91 ? 12.992 20.047 9.203 1 93.75 91 PHE B C 1
ATOM 1859 O O . PHE B 1 91 ? 13.18 21.203 9.562 1 93.75 91 PHE B O 1
ATOM 1866 N N . LEU B 1 92 ? 13.656 19.047 9.68 1 93.5 92 LEU B N 1
ATOM 1867 C CA . LEU B 1 92 ? 14.625 19.234 10.766 1 93.5 92 LEU B CA 1
ATOM 1868 C C . LEU B 1 92 ? 15.836 20.031 10.281 1 93.5 92 LEU B C 1
ATOM 1870 O O . LEU B 1 92 ? 16.344 20.875 11.016 1 93.5 92 LEU B O 1
ATOM 1874 N N . THR B 1 93 ? 16.219 19.75 9.117 1 94.88 93 THR B N 1
ATOM 1875 C CA . THR B 1 93 ? 17.344 20.469 8.531 1 94.88 93 THR B CA 1
ATOM 1876 C C . THR B 1 93 ? 17.031 21.938 8.367 1 94.88 93 THR B C 1
ATOM 1878 O O . THR B 1 93 ? 17.844 22.812 8.719 1 94.88 93 THR B O 1
ATOM 1881 N N . LYS B 1 94 ? 15.891 22.172 7.898 1 95 94 LYS B N 1
ATOM 1882 C CA . LYS B 1 94 ? 15.43 23.547 7.699 1 95 94 LYS B CA 1
ATOM 1883 C C . LYS B 1 94 ? 15.508 24.344 8.992 1 95 94 LYS B C 1
ATOM 1885 O O . LYS B 1 94 ? 15.766 25.547 8.969 1 95 94 LYS B O 1
ATOM 1890 N N . HIS B 1 95 ? 15.344 23.703 10.109 1 92.75 95 HIS B N 1
ATOM 1891 C CA . HIS B 1 95 ? 15.297 24.375 11.406 1 92.75 95 HIS B CA 1
ATOM 1892 C C . HI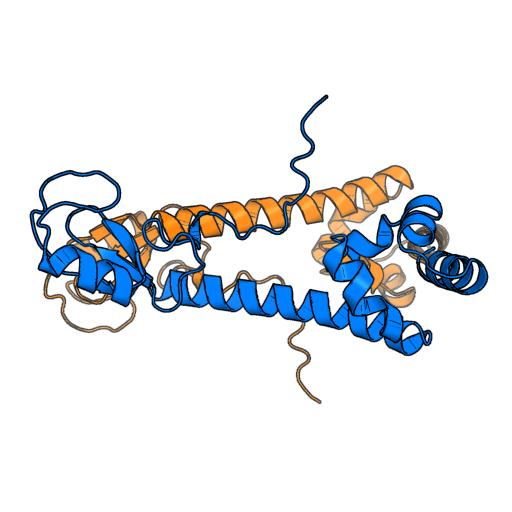S B 1 95 ? 16.562 24.094 12.219 1 92.75 95 HIS B C 1
ATOM 1894 O O . HIS B 1 95 ? 16.547 24.219 13.445 1 92.75 95 HIS B O 1
ATOM 1900 N N . LYS B 1 96 ? 17.531 23.609 11.523 1 92.81 96 LYS B N 1
ATOM 1901 C CA . LYS B 1 96 ? 18.875 23.406 12.078 1 92.81 96 LYS B CA 1
ATOM 1902 C C . LYS B 1 96 ? 18.844 22.375 13.211 1 92.81 96 LYS B C 1
ATOM 1904 O O . LYS B 1 96 ? 19.469 22.594 14.25 1 92.81 96 LYS B O 1
ATOM 1909 N N . LEU B 1 97 ? 18.031 21.375 13.008 1 94.19 97 LEU B N 1
ATOM 1910 C CA . LEU B 1 97 ? 17.891 20.312 14.008 1 94.19 97 LEU B CA 1
ATOM 1911 C C . LEU B 1 97 ? 18.266 18.953 13.422 1 94.19 97 LEU B C 1
ATOM 1913 O O . LEU B 1 97 ? 17.844 17.922 13.945 1 94.19 97 LEU B O 1
ATOM 1917 N N . GLU B 1 98 ? 18.969 18.922 12.352 1 93.31 98 GLU B N 1
ATOM 1918 C CA . GLU B 1 98 ? 19.297 17.719 11.609 1 93.31 98 GLU B CA 1
ATOM 1919 C C . GLU B 1 98 ? 20.156 16.766 12.445 1 93.31 98 GLU B C 1
ATOM 1921 O O . GLU B 1 98 ? 20.109 15.547 12.242 1 93.31 98 GLU B O 1
ATOM 1926 N N . ASP B 1 99 ? 20.828 17.344 13.445 1 93.88 99 ASP B N 1
ATOM 1927 C CA . ASP B 1 99 ? 21.719 16.531 14.273 1 93.88 99 ASP B CA 1
ATOM 1928 C C . ASP B 1 99 ? 20.922 15.57 15.148 1 93.88 99 ASP B C 1
ATOM 1930 O O . ASP B 1 99 ? 21.484 14.625 15.703 1 93.88 99 ASP B O 1
ATOM 1934 N N . TYR B 1 100 ? 19.688 15.812 15.242 1 94.19 100 TYR B N 1
ATOM 1935 C CA . TYR B 1 100 ? 18.859 15.016 16.141 1 94.19 100 TYR B CA 1
ATOM 1936 C C . TYR B 1 100 ? 18.109 13.93 15.391 1 94.19 100 TYR B C 1
ATOM 1938 O O . TYR B 1 100 ? 17.391 13.133 15.984 1 94.19 100 TYR B O 1
ATOM 1946 N N . VAL B 1 101 ? 18.297 13.82 14.094 1 94.06 101 VAL B N 1
ATOM 1947 C CA . VAL B 1 101 ? 17.562 12.906 13.234 1 94.06 101 VAL B CA 1
ATOM 1948 C C . VAL B 1 101 ? 17.766 11.477 13.711 1 94.06 101 VAL B C 1
ATOM 1950 O O . VAL B 1 101 ? 16.797 10.734 13.914 1 94.06 101 VAL B O 1
ATOM 1953 N N . SER B 1 102 ? 18.938 11.102 13.93 1 93 102 SER B N 1
ATOM 1954 C CA . SER B 1 102 ? 19.25 9.727 14.305 1 93 102 SER B CA 1
ATOM 1955 C C . SER B 1 102 ? 18.609 9.352 15.633 1 93 102 SER B C 1
ATOM 1957 O O . SER B 1 102 ? 18.031 8.266 15.766 1 93 102 SER B O 1
ATOM 1959 N N . MET B 1 103 ? 18.75 10.273 16.531 1 92.81 103 MET B N 1
ATOM 1960 C CA . MET B 1 103 ? 18.203 10.016 17.859 1 92.81 103 MET B CA 1
ATOM 1961 C C . MET B 1 103 ? 16.688 9.867 17.812 1 92.81 103 MET B C 1
ATOM 1963 O O . MET B 1 103 ? 16.125 8.961 18.422 1 92.81 103 MET B O 1
ATOM 1967 N N . LEU B 1 104 ? 16.047 10.688 17.062 1 93.56 104 LEU B N 1
ATOM 1968 C CA . LEU B 1 104 ? 14.594 10.641 16.922 1 93.56 104 LEU B CA 1
ATOM 1969 C C . LEU B 1 104 ? 14.148 9.336 16.281 1 93.56 104 LEU B C 1
ATOM 1971 O O . LEU B 1 104 ? 13.227 8.672 16.781 1 93.56 104 LEU B O 1
ATOM 1975 N N . ILE B 1 105 ? 14.859 8.953 15.234 1 89.88 105 ILE B N 1
ATOM 1976 C CA . ILE B 1 105 ? 14.523 7.727 14.516 1 89.88 105 ILE B CA 1
ATOM 1977 C C . ILE B 1 105 ? 14.68 6.523 15.438 1 89.88 105 ILE B C 1
ATOM 1979 O O . ILE B 1 105 ? 13.82 5.641 15.469 1 89.88 105 ILE B O 1
ATOM 1983 N N . LEU B 1 106 ? 15.711 6.586 16.203 1 91.06 106 LEU B N 1
ATOM 1984 C CA . LEU B 1 106 ? 15.984 5.496 17.125 1 91.06 106 LEU B CA 1
ATOM 1985 C C . LEU B 1 106 ? 14.867 5.371 18.156 1 91.06 106 LEU B C 1
ATOM 1987 O O . LEU B 1 106 ? 14.547 4.266 18.594 1 91.06 106 LEU B O 1
ATOM 1991 N N . GLU B 1 107 ? 14.281 6.535 18.5 1 91.62 107 GLU B N 1
ATOM 1992 C CA . GLU B 1 107 ? 13.234 6.543 19.516 1 91.62 107 GLU B CA 1
ATOM 1993 C C . GLU B 1 107 ? 11.867 6.289 18.891 1 91.62 107 GLU B C 1
ATOM 1995 O O . GLU B 1 107 ? 10.844 6.371 19.578 1 91.62 107 GLU B O 1
ATOM 2000 N N . GLY B 1 108 ? 11.844 6.176 17.625 1 87.56 108 GLY B N 1
ATOM 2001 C CA . GLY B 1 108 ? 10.609 5.754 16.984 1 87.56 108 GLY B CA 1
ATOM 2002 C C . GLY B 1 108 ? 9.922 6.871 16.219 1 87.56 108 GLY B C 1
ATOM 2003 O O . GLY B 1 108 ? 8.82 6.684 15.703 1 87.56 108 GLY B O 1
ATOM 2004 N N . PHE B 1 109 ? 10.469 8 16.203 1 90.62 109 PHE B N 1
ATOM 2005 C CA . PHE B 1 109 ? 9.938 9.086 15.391 1 90.62 109 PHE B CA 1
ATOM 2006 C C . PHE B 1 109 ? 10.508 9.055 13.977 1 90.62 109 PHE B C 1
ATOM 2008 O O . PHE B 1 109 ? 11.562 9.641 13.719 1 90.62 109 PHE B O 1
ATOM 2015 N N . GLN B 1 110 ? 9.742 8.453 13.086 1 87.12 110 GLN B N 1
ATOM 2016 C CA . GLN B 1 110 ? 10.336 8.07 11.812 1 87.12 110 GLN B CA 1
ATOM 2017 C C . GLN B 1 110 ? 9.836 8.969 10.688 1 87.12 110 GLN B C 1
ATOM 2019 O O . GLN B 1 110 ? 10.422 8.992 9.602 1 87.12 110 GLN B O 1
ATOM 2024 N N . ASP B 1 111 ? 8.711 9.555 10.93 1 88.25 111 ASP B N 1
ATOM 2025 C CA . ASP B 1 111 ? 8.156 10.453 9.922 1 88.25 111 ASP B CA 1
ATOM 2026 C C . ASP B 1 111 ? 7.445 11.641 10.578 1 88.25 111 ASP B C 1
ATOM 2028 O O . ASP B 1 111 ? 7.48 11.797 11.797 1 88.25 111 ASP B O 1
ATOM 2032 N N . MET B 1 112 ? 6.898 12.484 9.766 1 88.88 112 MET B N 1
ATOM 2033 C CA . MET B 1 112 ? 6.277 13.711 10.258 1 88.88 112 MET B CA 1
ATOM 2034 C C . MET B 1 112 ? 5.09 13.391 11.164 1 88.88 112 MET B C 1
ATOM 2036 O O . MET B 1 112 ? 4.816 14.133 12.109 1 88.88 112 MET B O 1
ATOM 2040 N N . ASN B 1 113 ? 4.469 12.352 10.828 1 85 113 ASN B N 1
ATOM 2041 C CA . ASN B 1 113 ? 3.352 11.961 11.68 1 85 113 ASN B CA 1
ATOM 2042 C C . ASN B 1 113 ? 3.82 11.586 13.086 1 85 113 ASN B C 1
ATOM 2044 O O . ASN B 1 113 ? 3.203 11.984 14.078 1 85 113 ASN B O 1
ATOM 2048 N N . ASP B 1 114 ? 4.801 10.867 13.117 1 87.81 114 ASP B N 1
ATOM 2049 C CA . ASP B 1 114 ? 5.402 10.531 14.406 1 87.81 114 ASP B CA 1
ATOM 2050 C C . ASP B 1 114 ? 5.887 11.789 15.125 1 87.81 114 ASP B C 1
ATOM 2052 O O . ASP B 1 114 ? 5.625 11.969 16.312 1 87.81 114 ASP B O 1
ATOM 2056 N N . LEU B 1 115 ? 6.566 12.586 14.391 1 92.19 115 LEU B N 1
ATOM 2057 C CA . LEU B 1 115 ? 7.191 13.781 14.961 1 92.19 115 LEU B CA 1
ATOM 2058 C C . LEU B 1 115 ? 6.145 14.719 15.539 1 92.19 115 LEU B C 1
ATOM 2060 O O . LEU B 1 115 ? 6.391 15.391 16.547 1 92.19 115 LEU B O 1
ATOM 2064 N N . SER B 1 116 ? 5.02 14.766 14.898 1 89.62 116 SER B N 1
ATOM 2065 C CA . SER B 1 116 ? 3.943 15.648 15.344 1 89.62 116 SER B CA 1
ATOM 2066 C C . SER B 1 116 ? 3.416 15.227 16.719 1 89.62 116 SER B C 1
ATOM 2068 O O . SER B 1 116 ? 2.729 16 17.375 1 89.62 116 SER B O 1
ATOM 2070 N N . GLN B 1 117 ? 3.732 14.07 17.125 1 89.19 117 GLN B N 1
ATOM 2071 C CA . GLN B 1 117 ? 3.225 13.531 18.375 1 89.19 117 GLN B CA 1
ATOM 2072 C C . GLN B 1 117 ? 4.273 13.633 19.484 1 89.19 117 GLN B C 1
ATOM 2074 O O . GLN B 1 117 ? 4.016 13.258 20.625 1 89.19 117 GLN B O 1
ATOM 2079 N N . VAL B 1 118 ? 5.352 14.141 19.141 1 92.56 118 VAL B N 1
ATOM 2080 C CA . VAL B 1 118 ? 6.453 14.203 20.094 1 92.56 118 VAL B CA 1
ATOM 2081 C C . VAL B 1 118 ? 6.133 15.227 21.188 1 92.56 118 VAL B C 1
ATOM 2083 O O . VAL B 1 118 ? 5.547 16.281 20.906 1 92.56 118 VAL B O 1
ATOM 2086 N N . THR B 1 119 ? 6.516 14.961 22.406 1 94.12 119 THR B N 1
ATOM 2087 C CA . THR B 1 119 ? 6.289 15.875 23.516 1 94.12 119 THR B CA 1
ATOM 2088 C C . THR B 1 119 ? 7.613 16.438 24.031 1 94.12 119 THR B C 1
ATOM 2090 O O . THR B 1 119 ? 8.68 15.938 23.688 1 94.12 119 THR B O 1
ATOM 2093 N N . PHE B 1 120 ? 7.422 17.469 24.797 1 95 120 PHE B N 1
ATOM 2094 C CA . PHE B 1 120 ? 8.602 18.047 25.438 1 95 120 PHE B CA 1
ATOM 2095 C C . PHE B 1 120 ? 9.312 17 26.297 1 95 120 PHE B C 1
ATOM 2097 O O . PHE B 1 120 ? 10.539 16.906 26.266 1 95 120 PHE B O 1
ATOM 2104 N N . ALA B 1 121 ? 8.578 16.25 27.016 1 95.5 121 ALA B N 1
ATOM 2105 C CA . ALA B 1 121 ? 9.133 15.211 27.875 1 95.5 121 ALA B CA 1
ATOM 2106 C C . ALA B 1 121 ? 9.906 14.18 27.062 1 95.5 121 ALA B C 1
ATOM 2108 O O . ALA B 1 121 ? 10.969 13.719 27.484 1 95.5 121 ALA B O 1
ATOM 2109 N N . ASP B 1 122 ? 9.398 13.789 25.906 1 94.31 122 ASP B N 1
ATOM 2110 C CA . ASP B 1 122 ? 10.086 12.859 25.016 1 94.31 122 ASP B CA 1
ATOM 2111 C C . ASP B 1 122 ? 11.461 13.398 24.609 1 94.31 122 ASP B C 1
ATOM 2113 O O . ASP B 1 122 ? 12.453 12.672 24.672 1 94.31 122 ASP B O 1
ATOM 2117 N N . LEU B 1 123 ? 11.516 14.617 24.281 1 95.69 123 LEU B N 1
ATOM 2118 C CA . LEU B 1 123 ? 12.719 15.234 23.75 1 95.69 123 LEU B CA 1
ATOM 2119 C C . LEU B 1 123 ? 13.789 15.359 24.828 1 95.69 123 LEU B C 1
ATOM 2121 O O . LEU B 1 123 ? 14.969 15.102 24.578 1 95.69 123 LEU B O 1
ATOM 2125 N N . ILE B 1 124 ? 13.367 15.688 26.016 1 95.5 124 ILE B N 1
ATOM 2126 C CA . ILE B 1 124 ? 14.297 15.805 27.141 1 95.5 124 ILE B CA 1
ATOM 2127 C C . ILE B 1 124 ? 14.836 14.422 27.5 1 95.5 124 ILE B C 1
ATOM 2129 O O . ILE B 1 124 ? 16.031 14.281 27.797 1 95.5 124 ILE B O 1
ATOM 2133 N N . ALA B 1 125 ? 14.023 13.477 27.406 1 94.69 125 ALA B N 1
ATOM 2134 C CA . ALA B 1 125 ? 14.445 12.109 27.688 1 94.69 125 ALA B CA 1
ATOM 2135 C C . ALA B 1 125 ? 15.508 11.641 26.688 1 94.69 125 ALA B C 1
ATOM 2137 O O . ALA B 1 125 ? 16.328 10.773 27.016 1 94.69 125 ALA B O 1
ATOM 2138 N N . MET B 1 126 ? 15.578 12.273 25.547 1 93.12 126 MET B N 1
ATOM 2139 C CA . MET B 1 126 ? 16.547 11.922 24.531 1 93.12 126 MET B CA 1
ATOM 2140 C C . MET B 1 126 ? 17.797 12.805 24.625 1 93.12 126 MET B C 1
ATOM 2142 O O . MET B 1 126 ? 18.609 12.852 23.703 1 93.12 126 MET B O 1
ATOM 2146 N N . ASP B 1 127 ? 17.828 13.586 25.656 1 93.12 127 ASP B N 1
ATOM 2147 C CA . ASP B 1 127 ? 18.938 14.461 25.984 1 93.12 127 ASP B CA 1
ATOM 2148 C C . ASP B 1 127 ? 19.016 15.641 25.016 1 93.12 127 ASP B C 1
ATOM 2150 O O . ASP B 1 127 ? 20.094 16.141 24.719 1 93.12 127 ASP B O 1
ATOM 2154 N N . MET B 1 128 ? 17.922 15.984 24.469 1 94.31 128 MET B N 1
ATOM 2155 C CA . MET B 1 128 ? 17.875 17.188 23.656 1 94.31 128 MET B CA 1
ATOM 2156 C C . MET B 1 128 ? 17.875 18.438 24.531 1 94.31 128 MET B C 1
ATOM 2158 O O . MET B 1 128 ? 17.109 18.531 25.484 1 94.31 128 MET B O 1
ATOM 2162 N N . PRO B 1 129 ? 18.766 19.438 24.188 1 95.75 129 PRO B N 1
ATOM 2163 C CA . PRO B 1 129 ? 18.734 20.703 24.938 1 95.75 129 PRO B CA 1
ATOM 2164 C C . PRO B 1 129 ? 17.359 21.359 24.938 1 95.75 129 PRO B C 1
ATOM 2166 O O . PRO B 1 129 ? 16.672 21.328 23.922 1 95.75 129 PRO B O 1
ATOM 2169 N N . ARG B 1 130 ? 17.047 21.938 26.047 1 94.56 130 ARG B N 1
ATOM 2170 C CA . ARG B 1 130 ? 15.727 22.531 26.25 1 94.56 130 ARG B CA 1
ATOM 2171 C C . ARG B 1 130 ? 15.406 23.531 25.156 1 94.56 130 ARG B C 1
ATOM 2173 O O . ARG B 1 130 ? 14.281 23.578 24.656 1 94.56 130 ARG B O 1
ATOM 2180 N N . GLY B 1 131 ? 16.328 24.375 24.75 1 93.94 131 GLY B N 1
ATOM 2181 C CA . GLY B 1 131 ? 16.109 25.375 23.719 1 93.94 131 GLY B CA 1
ATOM 2182 C C . GLY B 1 131 ? 15.742 24.766 22.375 1 93.94 131 GLY B C 1
ATOM 2183 O O . GLY B 1 131 ? 14.844 25.25 21.688 1 93.94 131 GLY B O 1
ATOM 2184 N N . HIS B 1 132 ? 16.469 23.734 22.016 1 95 132 HIS B N 1
ATOM 2185 C CA . HIS B 1 132 ? 16.203 23.047 20.766 1 95 132 HIS B CA 1
ATOM 2186 C C . HIS B 1 132 ? 14.852 22.344 20.797 1 95 132 HIS B C 1
ATOM 2188 O O . HIS B 1 132 ? 14.125 22.344 19.812 1 95 132 HIS B O 1
ATOM 2194 N N . ALA B 1 133 ? 14.508 21.734 21.906 1 95.56 133 ALA B N 1
ATOM 2195 C CA . ALA B 1 133 ? 13.219 21.062 22.094 1 95.56 133 ALA B CA 1
ATOM 2196 C C . ALA B 1 133 ? 12.062 22.047 21.891 1 95.56 133 ALA B C 1
ATOM 2198 O O . ALA B 1 133 ? 11.094 21.734 21.203 1 95.56 133 ALA B O 1
ATOM 2199 N N . ARG B 1 134 ? 12.211 23.188 22.484 1 93.25 134 ARG B N 1
ATOM 2200 C CA . ARG B 1 134 ? 11.164 24.203 22.375 1 93.25 134 ARG B CA 1
ATOM 2201 C C . ARG B 1 134 ? 11.023 24.688 20.938 1 93.25 134 ARG B C 1
ATOM 2203 O O . ARG B 1 134 ? 9.906 24.891 20.438 1 93.25 134 ARG B O 1
ATOM 2210 N N . ARG B 1 135 ? 12.172 24.922 20.281 1 92 135 ARG B N 1
ATOM 2211 C CA . ARG B 1 135 ? 12.156 25.328 18.891 1 92 135 ARG B CA 1
ATOM 2212 C C . ARG B 1 135 ? 11.422 24.297 18.031 1 92 135 ARG B C 1
ATOM 2214 O O . ARG B 1 135 ? 10.578 24.656 17.203 1 92 135 ARG B O 1
ATOM 2221 N N . LEU B 1 136 ? 11.766 23.016 18.172 1 94.75 136 LEU B N 1
ATOM 2222 C CA . LEU B 1 136 ? 11.133 21.938 17.406 1 94.75 136 LEU B CA 1
ATOM 2223 C C . LEU B 1 136 ? 9.617 21.953 17.625 1 94.75 136 LEU B C 1
ATOM 2225 O O . LEU B 1 136 ? 8.852 21.922 16.656 1 94.75 136 LEU B O 1
ATOM 2229 N N . LEU B 1 137 ? 9.195 22.062 18.844 1 93.69 137 LEU B N 1
ATOM 2230 C CA . LEU B 1 137 ? 7.777 22.016 19.188 1 93.69 137 LEU B CA 1
ATOM 2231 C C . LEU B 1 137 ? 7.043 23.234 18.656 1 93.69 137 LEU B C 1
ATOM 2233 O O . LEU B 1 137 ? 5.891 23.141 18.234 1 93.69 137 LEU B O 1
ATOM 2237 N N . GLN B 1 138 ? 7.711 24.312 18.703 1 91.5 138 GLN B N 1
ATOM 2238 C CA . GLN B 1 138 ? 7.125 25.547 18.172 1 91.5 138 GLN B CA 1
ATOM 2239 C C . GLN B 1 138 ? 6.863 25.422 16.672 1 91.5 138 GLN B C 1
ATOM 2241 O O . GLN B 1 138 ? 5.844 25.906 16.188 1 91.5 138 GLN B O 1
ATOM 2246 N N . GLN B 1 139 ? 7.809 24.781 16.016 1 88.5 139 GLN B N 1
ATOM 2247 C CA . GLN B 1 139 ? 7.695 24.656 14.562 1 88.5 139 GLN B CA 1
ATOM 2248 C C . GLN B 1 139 ? 6.652 23.594 14.188 1 88.5 139 GLN B C 1
ATOM 2250 O O . GLN B 1 139 ? 6.16 23.594 13.055 1 88.5 139 GLN B O 1
ATOM 2255 N N . LEU B 1 140 ? 6.355 22.594 15.016 1 88.56 140 LEU B N 1
ATOM 2256 C CA . LEU B 1 140 ? 5.387 21.547 14.758 1 88.56 140 LEU B CA 1
ATOM 2257 C C . LEU B 1 140 ? 3.965 22.031 15.023 1 88.56 140 LEU B C 1
ATOM 2259 O O . LEU B 1 140 ? 2.998 21.391 14.578 1 88.56 140 LEU B O 1
ATOM 2263 N N . SER B 1 141 ? 3.66 23.047 15.836 1 74 141 SER B N 1
ATOM 2264 C CA . SER B 1 141 ? 2.359 23.625 16.156 1 74 141 SER B CA 1
ATOM 2265 C C . SER B 1 141 ? 1.874 24.547 15.031 1 74 141 SER B C 1
ATOM 2267 O O . SER B 1 141 ? 2.68 25.172 14.344 1 74 141 SER B O 1
#